Protein AF-A0A670ZML1-F1 (afdb_monomer_lite)

Sequence (255 aa):
MSPALFSGREREKEERLLTSCKENSGWVGFLSCLPLASTGAISSLQRELSFEESQLRKAEVEKEALQKELGERGKQLEAMSNKFSNLREERKNEEMMGTIERENCKLRQEVTKLEVQLADRDQAMHTLQTNVQQLQSELLVNKHHTGQQLTSQDELQKQLDILQRAEQQTRVTLESVSARFERFRSKIIQAAYSTPGTKSPQAEITDEEVLEALQKIITDRLDFHQMLKQKGVKVPSLSSEPAPPPTHKKKGGGK

Structure (mmCIF, N/CA/C/O backbone):
data_AF-A0A670ZML1-F1
#
_entry.id   AF-A0A670ZML1-F1
#
loop_
_atom_site.group_PDB
_atom_site.id
_atom_site.type_symbol
_atom_site.label_atom_id
_atom_site.label_alt_id
_atom_site.label_comp_id
_atom_site.label_asym_id
_atom_site.label_entity_id
_atom_site.label_seq_id
_atom_site.pdbx_PDB_ins_code
_atom_site.Cartn_x
_atom_site.Cartn_y
_atom_site.Cartn_z
_atom_site.occupancy
_atom_site.B_iso_or_equiv
_atom_site.auth_seq_id
_atom_site.auth_comp_id
_atom_site.auth_asym_id
_atom_site.auth_atom_id
_atom_site.pdbx_PDB_model_num
ATOM 1 N N . MET A 1 1 ? 100.811 -17.653 -164.934 1.00 34.66 1 MET A N 1
ATOM 2 C CA . MET A 1 1 ? 101.110 -16.231 -165.204 1.00 34.66 1 MET A CA 1
ATOM 3 C C . MET A 1 1 ? 100.274 -15.393 -164.241 1.00 34.66 1 MET A C 1
ATOM 5 O O . MET A 1 1 ? 99.058 -15.454 -164.326 1.00 34.66 1 MET A O 1
ATOM 9 N N . SER A 1 2 ? 100.903 -14.703 -163.285 1.00 37.97 2 SER A N 1
ATOM 10 C CA . SER A 1 2 ? 100.347 -13.491 -162.638 1.00 37.97 2 SER A CA 1
ATOM 11 C C . SER A 1 2 ? 100.407 -12.310 -163.644 1.00 37.97 2 SER A C 1
ATOM 13 O O . SER A 1 2 ? 101.014 -12.530 -164.698 1.00 37.97 2 SER A O 1
ATOM 15 N N . PRO A 1 3 ? 99.938 -11.062 -163.366 1.00 53.59 3 PRO A N 1
ATOM 16 C CA . PRO A 1 3 ? 99.374 -10.518 -162.112 1.00 53.59 3 PRO A CA 1
ATOM 17 C C . PRO A 1 3 ? 98.198 -9.483 -162.209 1.00 53.59 3 PRO A C 1
ATOM 19 O O . PRO A 1 3 ? 97.971 -8.856 -163.234 1.00 53.59 3 PRO A O 1
ATOM 22 N N . ALA A 1 4 ? 97.568 -9.275 -161.034 1.00 44.03 4 ALA A N 1
ATOM 23 C CA . ALA A 1 4 ? 97.203 -8.021 -160.316 1.00 44.03 4 ALA A CA 1
ATOM 24 C C . ALA A 1 4 ? 96.032 -7.072 -160.701 1.00 44.03 4 ALA A C 1
ATOM 26 O O . ALA A 1 4 ? 96.022 -6.473 -161.770 1.00 44.03 4 ALA A O 1
ATOM 27 N N . LEU A 1 5 ? 95.153 -6.832 -159.694 1.00 40.66 5 LEU A N 1
ATOM 28 C CA . LEU A 1 5 ? 94.774 -5.558 -158.994 1.00 40.66 5 LEU A CA 1
ATOM 29 C C . LEU A 1 5 ? 93.297 -5.648 -158.511 1.00 40.66 5 LEU A C 1
ATOM 31 O O . LEU A 1 5 ? 92.394 -5.636 -159.334 1.00 40.66 5 LEU A O 1
ATOM 35 N N . PHE A 1 6 ? 92.940 -6.017 -157.269 1.00 40.53 6 PHE A N 1
ATOM 36 C CA . PHE A 1 6 ? 93.030 -5.416 -155.913 1.00 40.53 6 PHE A CA 1
ATOM 37 C C . PHE A 1 6 ? 92.006 -4.303 -155.551 1.00 40.53 6 PHE A C 1
ATOM 39 O O . PHE A 1 6 ? 92.053 -3.199 -156.074 1.00 40.53 6 PHE A O 1
ATOM 46 N N . SER A 1 7 ? 91.196 -4.621 -154.522 1.00 50.12 7 SER A N 1
ATOM 47 C CA . SER A 1 7 ? 90.652 -3.774 -153.435 1.00 50.12 7 SER A CA 1
ATOM 48 C C . SER A 1 7 ? 89.533 -2.753 -153.683 1.00 50.12 7 SER A C 1
ATOM 50 O O . SER A 1 7 ? 89.724 -1.717 -154.308 1.00 50.12 7 SER A O 1
ATOM 52 N N . GLY A 1 8 ? 88.409 -2.958 -152.976 1.00 44.56 8 GLY A N 1
ATOM 53 C CA . GLY A 1 8 ? 87.462 -1.876 -152.670 1.00 44.56 8 GLY A CA 1
ATOM 54 C C . GLY A 1 8 ? 86.152 -2.257 -151.967 1.00 44.56 8 GLY A C 1
ATOM 55 O O . GLY A 1 8 ? 85.485 -1.364 -151.462 1.00 44.56 8 GLY A O 1
ATOM 56 N N . ARG A 1 9 ? 85.752 -3.539 -151.902 1.00 50.22 9 ARG A N 1
ATOM 57 C CA . ARG A 1 9 ? 84.360 -3.911 -151.547 1.00 50.22 9 ARG A CA 1
ATOM 58 C C . ARG A 1 9 ? 84.171 -4.805 -150.307 1.00 50.22 9 ARG A C 1
ATOM 60 O O . ARG A 1 9 ? 83.083 -5.334 -150.111 1.00 50.22 9 ARG A O 1
ATOM 67 N N . GLU A 1 10 ? 85.191 -4.947 -149.459 1.00 50.12 10 GLU A N 1
ATOM 68 C CA . GLU A 1 10 ? 85.110 -5.734 -148.207 1.00 50.12 10 GLU A CA 1
ATOM 69 C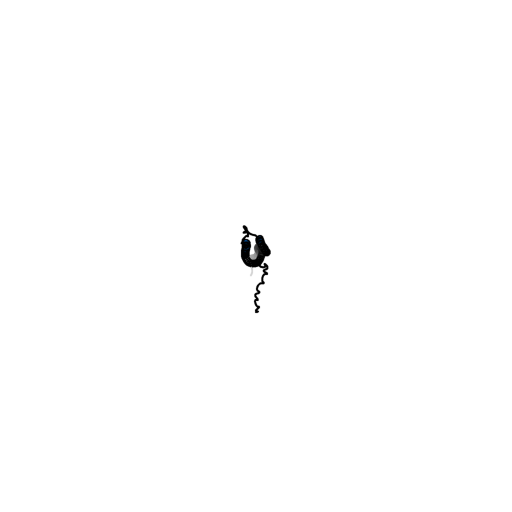 C . GLU A 1 10 ? 85.161 -4.907 -146.912 1.00 50.12 10 GLU A C 1
ATOM 71 O O . GLU A 1 10 ? 84.847 -5.428 -145.850 1.00 50.12 10 GLU A O 1
ATOM 76 N N . ARG A 1 11 ? 85.441 -3.598 -146.975 1.00 50.28 11 ARG A N 1
ATOM 77 C CA . ARG A 1 11 ? 85.582 -2.751 -145.773 1.00 50.28 11 ARG A CA 1
ATOM 78 C C . ARG A 1 11 ? 84.262 -2.200 -145.203 1.00 50.28 11 ARG A C 1
ATOM 80 O O . ARG A 1 11 ? 84.236 -1.721 -144.081 1.00 50.28 11 ARG A O 1
ATOM 87 N N . GLU A 1 12 ? 83.154 -2.308 -145.939 1.00 53.84 12 GLU A N 1
ATOM 88 C CA . GLU A 1 12 ? 81.854 -1.719 -145.553 1.00 53.84 12 GLU A CA 1
ATOM 89 C C . GLU A 1 12 ? 80.943 -2.681 -144.755 1.00 53.84 12 GLU A C 1
ATOM 91 O O . GLU A 1 12 ? 79.914 -2.280 -144.206 1.00 53.84 12 GLU A O 1
ATOM 96 N N . LYS A 1 13 ? 81.306 -3.971 -144.683 1.00 53.50 13 LYS A N 1
ATOM 97 C CA . LYS A 1 13 ? 80.581 -4.982 -143.889 1.00 53.50 13 LYS A CA 1
ATOM 98 C C . LYS A 1 13 ? 81.148 -5.148 -142.473 1.00 53.50 13 LYS A C 1
ATOM 100 O O . LYS A 1 13 ? 80.382 -5.462 -141.567 1.00 53.50 13 LYS A O 1
ATOM 105 N N . GLU A 1 14 ? 82.432 -4.860 -142.256 1.00 51.25 14 GLU A N 1
ATOM 106 C CA . GLU A 1 14 ? 83.047 -4.866 -140.917 1.00 51.25 14 GLU A CA 1
ATOM 107 C C . GLU A 1 14 ? 82.650 -3.645 -140.067 1.00 51.25 14 GLU A C 1
ATOM 109 O O . GLU A 1 14 ? 82.394 -3.796 -138.873 1.00 51.25 14 GLU A O 1
ATOM 114 N N . GLU A 1 15 ? 82.478 -2.455 -140.660 1.00 53.06 15 GLU A N 1
ATOM 115 C CA . GLU A 1 15 ? 82.032 -1.261 -139.913 1.00 53.06 15 GLU A CA 1
ATOM 116 C C . GLU A 1 15 ? 80.587 -1.363 -139.399 1.00 53.06 15 GLU A C 1
ATOM 118 O O . GLU A 1 15 ? 80.271 -0.818 -138.338 1.00 53.06 15 GLU A O 1
ATOM 123 N N . ARG A 1 16 ? 79.714 -2.113 -140.089 1.00 53.94 16 ARG A N 1
ATOM 124 C CA . ARG A 1 16 ? 78.324 -2.347 -139.653 1.00 53.94 16 ARG A CA 1
ATOM 125 C C . ARG A 1 16 ? 78.206 -3.341 -138.490 1.00 53.94 16 ARG A C 1
ATOM 127 O O . ARG A 1 16 ? 77.286 -3.229 -137.685 1.00 53.94 16 ARG A O 1
ATOM 134 N N . LEU A 1 17 ? 79.146 -4.278 -138.355 1.00 53.09 17 LEU A N 1
ATOM 135 C CA . LEU A 1 17 ? 79.185 -5.204 -137.215 1.00 53.09 17 LEU A CA 1
ATOM 136 C C . LEU A 1 17 ? 79.851 -4.568 -135.982 1.00 53.09 17 LEU A C 1
ATOM 138 O O . LEU A 1 17 ? 79.396 -4.781 -134.859 1.00 53.09 17 LEU A O 1
ATOM 142 N N . LEU A 1 18 ? 80.850 -3.701 -136.175 1.00 50.78 18 LEU A N 1
ATOM 143 C CA . LEU A 1 18 ? 81.482 -2.944 -135.086 1.00 50.78 18 LEU A CA 1
ATOM 144 C C . LEU A 1 18 ? 80.584 -1.843 -134.496 1.00 50.78 18 LEU A C 1
ATOM 146 O O . LEU A 1 18 ? 80.693 -1.550 -133.305 1.00 50.78 18 LEU A O 1
ATOM 150 N N . THR A 1 19 ? 79.664 -1.271 -135.278 1.00 54.47 19 THR A N 1
ATOM 151 C CA . THR A 1 19 ? 78.644 -0.336 -134.761 1.00 54.47 19 THR A CA 1
ATOM 152 C C . THR A 1 19 ? 77.552 -1.054 -133.964 1.00 54.47 19 THR A C 1
ATOM 154 O O . THR A 1 19 ? 77.214 -0.597 -132.874 1.00 54.47 19 THR A O 1
ATOM 157 N N . SER A 1 20 ? 77.113 -2.243 -134.394 1.00 48.62 20 SER A N 1
ATOM 158 C CA . SER A 1 20 ? 76.151 -3.060 -133.633 1.00 48.62 20 SER A CA 1
ATOM 159 C C . SER A 1 20 ? 76.724 -3.588 -132.302 1.00 48.62 20 SER A C 1
ATOM 161 O O . SER A 1 20 ? 76.034 -3.585 -131.281 1.00 48.62 20 SER A O 1
ATOM 163 N N . CYS A 1 21 ? 78.014 -3.948 -132.251 1.00 47.03 21 CYS A N 1
ATOM 164 C CA . CYS A 1 21 ? 78.676 -4.320 -130.991 1.00 47.03 21 CYS A CA 1
ATOM 165 C C . CYS A 1 21 ? 78.961 -3.123 -130.058 1.00 47.03 21 CYS A C 1
ATOM 167 O O . CYS A 1 21 ? 79.009 -3.306 -128.837 1.00 47.03 21 CYS A O 1
ATOM 169 N N . LYS A 1 22 ? 79.107 -1.894 -130.583 1.00 46.81 22 LYS A N 1
ATOM 170 C CA . LYS A 1 22 ? 79.250 -0.677 -129.758 1.00 46.81 22 LYS A CA 1
ATOM 171 C C . LYS A 1 22 ? 77.927 -0.208 -129.153 1.00 46.81 22 LYS A C 1
ATOM 173 O O . LYS A 1 22 ? 77.933 0.207 -127.997 1.00 46.81 22 LYS A O 1
ATOM 178 N N . GLU A 1 23 ? 76.805 -0.344 -129.859 1.00 50.28 23 GLU A N 1
ATOM 179 C CA . GLU A 1 23 ? 75.485 -0.066 -129.278 1.00 50.28 23 GLU A CA 1
ATOM 180 C C . GLU A 1 23 ? 75.142 -1.069 -128.171 1.00 50.28 23 GLU A C 1
ATOM 182 O O . GLU A 1 23 ? 74.824 -0.650 -127.060 1.00 50.28 23 GLU A O 1
ATOM 187 N N . ASN A 1 24 ? 75.347 -2.375 -128.377 1.00 47.09 24 ASN A N 1
ATOM 188 C CA . ASN A 1 24 ? 75.062 -3.372 -127.334 1.00 47.09 24 ASN A CA 1
ATOM 189 C C . ASN A 1 24 ? 75.943 -3.250 -126.076 1.00 47.09 24 ASN A C 1
ATOM 191 O O . ASN A 1 24 ? 75.513 -3.653 -125.001 1.00 47.09 24 ASN A O 1
ATOM 195 N N . SER A 1 25 ? 77.135 -2.652 -126.161 1.00 44.62 25 SER A N 1
ATOM 196 C CA . SER A 1 25 ? 77.999 -2.419 -124.988 1.00 44.62 25 SER A CA 1
ATOM 197 C C . SER A 1 25 ? 77.600 -1.165 -124.191 1.00 44.62 25 SER A C 1
ATOM 199 O O . SER A 1 25 ? 77.788 -1.122 -122.975 1.00 44.62 25 SER A O 1
ATOM 201 N N . GLY A 1 26 ? 77.002 -0.162 -124.848 1.00 47.09 26 GLY A N 1
ATOM 202 C CA . GLY A 1 26 ? 76.425 1.017 -124.188 1.00 47.09 26 GLY A CA 1
ATOM 203 C C . GLY A 1 26 ? 75.148 0.689 -123.407 1.00 47.09 26 GLY A C 1
ATOM 204 O O . GLY A 1 26 ? 74.946 1.195 -122.303 1.00 47.09 26 GLY A O 1
ATOM 205 N N . TRP A 1 27 ? 74.337 -0.241 -123.922 1.00 45.53 27 TRP A N 1
ATOM 206 C CA . TRP A 1 27 ? 73.156 -0.742 -123.216 1.00 45.53 27 TRP A CA 1
ATOM 207 C C . TRP A 1 27 ? 73.512 -1.624 -122.013 1.00 45.53 27 TRP A C 1
ATOM 209 O O . TRP A 1 27 ? 72.818 -1.553 -121.006 1.00 45.53 27 TRP A O 1
ATOM 219 N N . VAL A 1 28 ? 74.624 -2.371 -122.036 1.00 46.84 28 VAL A N 1
ATOM 220 C CA . VAL A 1 28 ? 75.087 -3.162 -120.874 1.00 46.84 28 VAL A CA 1
ATOM 221 C C . VAL A 1 28 ? 75.565 -2.267 -119.718 1.00 46.84 28 VAL A C 1
ATOM 223 O O . VAL A 1 28 ? 75.298 -2.590 -118.564 1.00 46.84 28 VAL A O 1
ATOM 226 N N . GLY A 1 29 ? 76.171 -1.105 -119.998 1.00 47.81 29 GLY A N 1
ATOM 227 C CA . GLY A 1 29 ? 76.514 -0.102 -118.973 1.00 47.81 29 GLY A CA 1
ATOM 228 C C . GLY A 1 29 ? 75.299 0.641 -118.393 1.00 47.81 29 GLY A C 1
ATOM 229 O O . GLY A 1 29 ? 75.277 0.992 -117.213 1.00 47.81 29 GLY A O 1
ATOM 230 N N . PHE A 1 30 ? 74.246 0.833 -119.193 1.00 46.72 30 PHE A N 1
ATOM 231 C CA . PHE A 1 30 ? 72.974 1.397 -118.724 1.00 46.72 30 PHE A CA 1
ATOM 232 C C . PHE A 1 30 ? 72.144 0.361 -117.938 1.00 46.72 30 PHE A C 1
ATOM 234 O O . PHE A 1 30 ? 71.546 0.691 -116.912 1.00 46.72 30 PHE A O 1
ATOM 241 N N . LEU A 1 31 ? 72.187 -0.916 -118.342 1.00 46.31 31 LEU A N 1
ATOM 242 C CA . LEU A 1 31 ? 71.597 -2.038 -117.606 1.00 46.31 31 LEU A CA 1
ATOM 243 C C . LEU A 1 31 ? 72.393 -2.441 -116.351 1.00 46.31 31 LEU A C 1
ATOM 245 O O . LEU A 1 31 ? 71.801 -3.051 -115.469 1.00 46.31 31 LEU A O 1
ATOM 249 N N . SER A 1 32 ? 73.679 -2.089 -116.205 1.00 47.16 32 SER A N 1
ATOM 250 C CA . SER A 1 32 ? 74.432 -2.321 -114.956 1.00 47.16 32 SER A CA 1
ATOM 251 C C . SER A 1 32 ? 74.187 -1.247 -113.888 1.00 47.16 32 SER A C 1
ATOM 253 O O . SER A 1 32 ? 74.351 -1.519 -112.700 1.00 47.16 32 SER A O 1
ATOM 255 N N . CYS A 1 33 ? 73.758 -0.041 -114.282 1.00 47.94 33 CYS A N 1
ATOM 256 C CA . CYS A 1 33 ? 73.405 1.053 -113.362 1.00 47.94 33 CYS A CA 1
ATOM 257 C C . CYS A 1 33 ? 71.913 1.089 -112.972 1.00 47.94 33 CYS A C 1
ATOM 259 O O . CYS A 1 33 ? 71.580 1.616 -111.909 1.00 47.94 33 CYS A O 1
ATOM 261 N N . LEU A 1 34 ? 71.013 0.498 -113.769 1.00 46.06 34 LEU A N 1
ATOM 262 C CA . LEU A 1 34 ? 69.587 0.341 -113.429 1.00 46.06 34 LEU A CA 1
ATOM 263 C C . LEU A 1 34 ? 69.340 -0.432 -112.105 1.00 46.06 34 LEU A C 1
ATOM 265 O O . LEU A 1 34 ? 68.505 -0.002 -111.301 1.00 46.06 34 LEU A O 1
ATOM 269 N N . PRO A 1 35 ? 70.077 -1.525 -111.807 1.00 52.62 35 PRO A N 1
ATOM 270 C CA . PRO A 1 35 ? 70.031 -2.189 -110.509 1.00 52.62 35 PRO A CA 1
ATO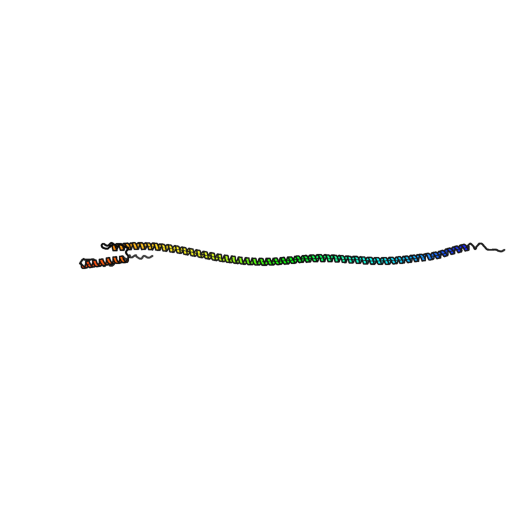M 271 C C . PRO A 1 35 ? 70.502 -1.275 -109.374 1.00 52.62 35 PRO A C 1
ATOM 273 O O . PRO A 1 35 ? 69.941 -1.326 -108.289 1.00 52.62 35 PRO A O 1
ATOM 276 N N . LEU A 1 36 ? 71.479 -0.392 -109.604 1.00 54.03 36 LEU A N 1
ATOM 277 C CA . LEU A 1 36 ? 72.039 0.475 -108.559 1.00 54.03 36 LEU A CA 1
ATOM 278 C C . LEU A 1 36 ? 71.079 1.612 -108.157 1.00 54.03 36 LEU A C 1
ATOM 280 O O . LEU A 1 36 ? 70.903 1.878 -106.968 1.00 54.03 36 LEU A O 1
ATOM 284 N N . ALA A 1 37 ? 70.407 2.241 -109.130 1.00 59.91 37 ALA A N 1
ATOM 285 C CA . ALA A 1 37 ? 69.410 3.288 -108.878 1.00 59.91 37 ALA A CA 1
ATOM 286 C C . ALA A 1 37 ? 68.131 2.739 -108.214 1.00 59.91 37 ALA A C 1
ATOM 288 O O . ALA A 1 37 ? 67.606 3.348 -107.279 1.00 59.91 37 ALA A O 1
ATOM 289 N N . SER A 1 38 ? 67.663 1.559 -108.641 1.00 65.56 38 SER A N 1
ATOM 290 C CA . SER A 1 38 ? 66.536 0.869 -107.994 1.00 65.56 38 SER A CA 1
ATOM 291 C C . SER A 1 38 ? 66.893 0.379 -106.586 1.00 65.56 38 SER A C 1
ATOM 293 O O . SER A 1 38 ? 66.097 0.552 -105.666 1.00 65.56 38 SER A O 1
ATOM 295 N N . THR A 1 39 ? 68.118 -0.111 -106.366 1.00 75.88 39 THR A N 1
ATOM 296 C CA . THR A 1 39 ? 68.610 -0.503 -105.030 1.00 75.88 39 THR A CA 1
ATOM 297 C C . THR A 1 39 ? 68.675 0.685 -104.063 1.00 75.88 39 THR A C 1
ATOM 299 O O . THR A 1 39 ? 68.336 0.533 -102.889 1.00 75.88 39 THR A O 1
ATOM 302 N N . GLY A 1 40 ? 69.048 1.884 -104.530 1.00 78.50 40 GLY A N 1
ATOM 303 C CA . GLY A 1 40 ? 69.060 3.102 -103.708 1.00 78.50 40 GLY A CA 1
ATOM 304 C C . GLY A 1 40 ? 67.666 3.537 -103.233 1.00 78.50 40 GLY A C 1
ATOM 305 O O . GLY A 1 40 ? 67.489 3.842 -102.051 1.00 78.50 40 GLY A O 1
ATOM 306 N N . ALA A 1 41 ? 66.667 3.499 -104.122 1.00 81.94 41 ALA A N 1
ATOM 307 C CA . ALA A 1 41 ? 65.268 3.784 -103.785 1.00 81.94 41 ALA A CA 1
ATOM 308 C C . ALA A 1 41 ? 64.686 2.733 -102.821 1.00 81.94 41 ALA A C 1
ATOM 310 O O . ALA A 1 41 ? 64.074 3.092 -101.814 1.00 81.94 41 ALA A O 1
ATOM 311 N N . ILE A 1 42 ? 64.963 1.447 -103.067 1.00 85.44 42 ILE A N 1
ATOM 312 C CA . ILE A 1 42 ? 64.587 0.338 -102.174 1.00 85.44 42 ILE A CA 1
ATOM 313 C C . ILE A 1 42 ? 65.210 0.525 -100.780 1.00 85.44 42 ILE A C 1
ATOM 315 O O . ILE A 1 42 ? 64.511 0.430 -99.776 1.00 85.44 42 ILE A O 1
ATOM 319 N N . SER A 1 43 ? 66.494 0.885 -100.700 1.00 84.50 43 SER A N 1
ATOM 320 C CA . SER A 1 43 ? 67.194 1.117 -99.424 1.00 84.50 43 SER A CA 1
ATOM 321 C C . SER A 1 43 ? 66.674 2.342 -98.656 1.00 84.50 43 SER A C 1
ATOM 323 O O . SER A 1 43 ? 66.832 2.421 -97.437 1.00 84.50 43 SER A O 1
ATOM 325 N N . SER A 1 44 ? 66.108 3.340 -99.344 1.00 88.44 44 SER A N 1
ATOM 326 C CA . SER A 1 44 ? 65.470 4.503 -98.708 1.00 88.44 44 SER A CA 1
ATOM 327 C C . SER A 1 44 ? 64.105 4.135 -98.132 1.00 88.44 44 SER A C 1
ATOM 329 O O . SER A 1 44 ? 63.860 4.390 -96.957 1.00 88.44 44 SER A O 1
ATOM 331 N N . LEU A 1 45 ? 63.268 3.458 -98.925 1.00 88.06 45 LEU A N 1
ATOM 332 C CA . LEU A 1 45 ? 61.957 2.971 -98.488 1.00 88.06 45 LEU A CA 1
ATOM 333 C C . LEU A 1 45 ? 62.075 1.968 -97.337 1.00 88.06 45 LEU A C 1
ATOM 335 O O . LEU A 1 45 ? 61.282 2.004 -96.407 1.00 88.06 45 LEU A O 1
ATOM 339 N N . GLN A 1 46 ? 63.094 1.108 -97.348 1.00 90.06 46 GLN A N 1
ATOM 340 C CA . GLN A 1 46 ? 63.343 0.167 -96.257 1.00 90.06 46 GLN A CA 1
ATOM 341 C C . GLN A 1 46 ? 63.733 0.878 -94.951 1.00 90.06 46 GLN A C 1
ATOM 343 O O . GLN A 1 46 ? 63.315 0.454 -93.875 1.00 90.06 46 GLN A O 1
ATOM 348 N N . ARG A 1 47 ? 64.499 1.978 -95.026 1.00 91.56 47 ARG A N 1
ATOM 349 C CA . ARG A 1 47 ? 64.815 2.812 -93.854 1.00 91.56 47 ARG A CA 1
ATOM 350 C C . ARG A 1 47 ? 63.577 3.519 -93.319 1.00 91.56 47 ARG A C 1
ATOM 352 O O . ARG A 1 47 ? 63.365 3.506 -92.111 1.00 91.56 47 ARG A O 1
ATOM 359 N N . GLU A 1 48 ? 62.766 4.091 -94.201 1.00 93.00 48 GLU A N 1
ATOM 360 C CA . GLU A 1 48 ? 61.511 4.755 -93.841 1.00 93.00 48 GLU A CA 1
ATOM 361 C C . GLU A 1 48 ? 60.521 3.770 -93.205 1.00 93.00 48 GLU A C 1
ATOM 363 O O . GLU A 1 48 ? 60.017 4.025 -92.118 1.00 93.00 48 GLU A O 1
ATOM 368 N N . LEU A 1 49 ? 60.370 2.575 -93.781 1.00 93.25 49 LEU A N 1
ATOM 369 C CA . LEU A 1 49 ? 59.570 1.492 -93.210 1.00 93.25 49 LEU A CA 1
ATOM 370 C C . LEU A 1 49 ? 60.101 1.049 -91.839 1.00 93.25 49 LEU A C 1
ATOM 372 O O . LEU A 1 49 ? 59.322 0.914 -90.905 1.00 93.25 49 LEU A O 1
ATOM 376 N N . SER A 1 50 ? 61.420 0.901 -91.670 1.00 93.19 50 SER A N 1
ATOM 377 C CA . SER A 1 50 ? 62.009 0.557 -90.365 1.00 93.19 50 SER A CA 1
ATOM 378 C C . SER A 1 50 ? 61.827 1.653 -89.305 1.00 93.19 50 SER A C 1
ATOM 380 O O . SER A 1 50 ? 61.711 1.362 -88.112 1.00 93.19 50 SER A O 1
ATOM 382 N N . PHE A 1 51 ? 61.799 2.920 -89.731 1.00 94.75 51 PHE A N 1
ATOM 383 C CA . PHE A 1 51 ? 61.530 4.054 -88.857 1.00 94.75 51 PHE A CA 1
ATOM 384 C C . PHE A 1 51 ? 60.065 4.046 -88.419 1.00 94.75 51 PHE A C 1
ATOM 386 O O . PHE A 1 51 ? 59.803 4.076 -87.218 1.00 94.75 51 PHE A O 1
ATOM 393 N N . GLU A 1 52 ? 59.133 3.906 -89.360 1.00 94.88 52 GLU A N 1
ATOM 394 C CA . GLU A 1 52 ? 57.701 3.802 -89.071 1.00 94.88 52 GLU A CA 1
ATOM 395 C C . GLU A 1 52 ? 57.371 2.574 -88.208 1.00 94.88 52 GLU A C 1
ATOM 397 O O . GLU A 1 52 ? 56.622 2.687 -87.243 1.00 94.88 52 GLU A O 1
ATOM 402 N N . GLU A 1 53 ? 58.000 1.419 -88.447 1.00 95.12 53 GLU A N 1
ATOM 403 C CA . GLU A 1 53 ? 57.871 0.237 -87.581 1.00 95.12 53 GLU A CA 1
ATOM 404 C C . GLU A 1 53 ? 58.349 0.509 -86.147 1.00 95.12 53 GLU A C 1
ATOM 406 O O . GLU A 1 53 ? 57.728 0.069 -85.178 1.00 95.12 53 GLU A O 1
ATOM 411 N N . SER A 1 54 ? 59.455 1.239 -85.985 1.00 95.62 54 SER A N 1
ATOM 412 C CA . SER A 1 54 ? 59.964 1.638 -84.668 1.00 95.62 54 SER A CA 1
ATOM 413 C C . SER A 1 54 ? 59.011 2.606 -83.966 1.00 95.62 54 SER A C 1
ATOM 415 O O . SER A 1 54 ? 58.761 2.473 -82.767 1.00 95.62 54 SER A O 1
ATOM 417 N N . GLN A 1 55 ? 58.439 3.555 -84.707 1.00 96.62 55 GLN A N 1
ATOM 418 C CA . GLN A 1 55 ? 57.461 4.505 -84.184 1.00 96.62 55 GLN A CA 1
ATOM 419 C C . GLN A 1 55 ? 56.148 3.814 -83.793 1.00 96.62 55 GLN A C 1
ATOM 421 O O . GLN A 1 55 ? 55.623 4.091 -82.715 1.00 96.62 55 GLN A O 1
ATOM 426 N N . LEU A 1 56 ? 55.670 2.857 -84.595 1.00 96.62 56 LEU A N 1
ATOM 427 C CA . LEU A 1 56 ? 54.501 2.040 -84.274 1.00 96.62 56 LEU A CA 1
ATOM 428 C C . LEU A 1 56 ? 54.729 1.223 -82.998 1.00 96.62 56 LEU A C 1
ATOM 430 O O . LEU A 1 56 ? 53.903 1.279 -82.090 1.00 96.62 56 LEU A O 1
ATOM 434 N N . ARG A 1 57 ? 55.883 0.550 -82.872 1.00 96.75 57 ARG A N 1
ATOM 435 C CA . ARG A 1 57 ? 56.237 -0.196 -81.651 1.00 96.75 57 ARG A CA 1
ATOM 436 C C . ARG A 1 57 ? 56.267 0.695 -80.409 1.00 96.75 57 ARG A C 1
ATOM 438 O O . ARG A 1 57 ? 55.815 0.274 -79.349 1.00 96.75 57 ARG A O 1
ATOM 445 N N . LYS A 1 58 ? 56.786 1.925 -80.511 1.00 97.00 58 LYS A N 1
ATOM 446 C CA . LYS A 1 58 ? 56.761 2.886 -79.390 1.00 97.00 58 LYS A CA 1
ATOM 447 C C . LYS A 1 58 ? 55.330 3.262 -79.007 1.00 97.00 58 LYS A C 1
ATOM 449 O O . LYS A 1 58 ? 54.994 3.209 -77.829 1.00 97.00 58 LYS A O 1
ATOM 454 N N . ALA A 1 59 ? 54.489 3.582 -79.991 1.00 96.44 59 ALA A N 1
ATOM 455 C CA . ALA A 1 59 ? 53.088 3.921 -79.758 1.00 96.44 59 ALA A CA 1
ATOM 456 C C . ALA A 1 59 ? 52.295 2.750 -79.145 1.00 96.44 59 ALA A C 1
ATOM 458 O O . ALA A 1 59 ? 51.429 2.967 -78.298 1.00 96.44 59 ALA A O 1
ATOM 459 N N . GLU A 1 60 ? 52.600 1.507 -79.528 1.00 97.19 60 GLU A N 1
ATOM 460 C CA . GLU A 1 60 ? 52.013 0.303 -78.926 1.00 97.19 60 GLU A CA 1
ATOM 461 C C . GLU A 1 60 ? 52.385 0.167 -77.444 1.00 97.19 60 GLU A C 1
ATOM 463 O O . GLU A 1 60 ? 51.495 -0.007 -76.611 1.00 97.19 60 GLU A O 1
ATOM 468 N N . VAL A 1 61 ? 53.664 0.340 -77.094 1.00 97.69 61 VAL A N 1
ATOM 469 C CA . VAL A 1 61 ? 54.122 0.309 -75.693 1.00 97.69 61 VAL A CA 1
ATOM 470 C C . VAL A 1 61 ? 53.481 1.432 -74.869 1.00 97.69 61 VAL A C 1
ATOM 472 O O . VAL A 1 61 ? 53.037 1.200 -73.744 1.00 97.69 61 VAL A O 1
ATOM 475 N N . GLU A 1 62 ? 53.387 2.645 -75.418 1.00 97.50 62 GLU A N 1
ATOM 476 C CA . GLU A 1 62 ? 52.716 3.772 -74.757 1.00 97.50 62 GLU A CA 1
ATOM 477 C C . GLU A 1 62 ? 51.222 3.500 -74.543 1.00 97.50 62 GLU A C 1
ATOM 479 O O . GLU A 1 62 ? 50.691 3.754 -73.460 1.00 97.50 62 GLU A O 1
ATOM 484 N N . LYS A 1 63 ? 50.538 2.924 -75.537 1.00 97.25 63 LYS A N 1
ATOM 485 C CA . LYS A 1 63 ? 49.133 2.520 -75.418 1.00 97.25 63 LYS A CA 1
ATOM 486 C C . LYS A 1 63 ? 48.942 1.478 -74.317 1.00 97.25 63 LYS A C 1
ATOM 488 O O . LYS A 1 63 ? 48.010 1.617 -73.526 1.00 97.25 63 LYS A O 1
ATOM 493 N N . GLU A 1 64 ? 49.787 0.452 -74.253 1.00 97.69 64 GLU A N 1
ATOM 494 C CA . GLU A 1 64 ? 49.725 -0.569 -73.199 1.00 97.69 64 GLU A CA 1
ATOM 495 C C . GLU A 1 64 ? 49.954 0.040 -71.808 1.00 97.69 64 GLU A C 1
ATOM 497 O O . GLU A 1 64 ? 49.215 -0.262 -70.866 1.00 97.69 64 GLU A O 1
ATOM 502 N N . ALA A 1 65 ? 50.921 0.954 -71.681 1.00 97.56 65 ALA A N 1
ATOM 503 C CA . ALA A 1 65 ? 51.183 1.673 -70.438 1.00 97.56 65 ALA A CA 1
ATOM 504 C C . ALA A 1 65 ? 49.978 2.526 -70.002 1.00 97.56 65 ALA A C 1
ATOM 506 O O . ALA A 1 65 ? 49.553 2.445 -68.847 1.00 97.56 65 ALA A O 1
ATOM 507 N N . LEU A 1 66 ? 49.373 3.278 -70.927 1.00 98.00 66 LEU A N 1
ATOM 508 C CA . LEU A 1 66 ? 48.178 4.084 -70.658 1.00 98.00 66 LEU A CA 1
ATOM 509 C C . LEU A 1 66 ? 46.954 3.222 -70.321 1.00 98.00 66 LEU A C 1
ATOM 511 O O . LEU A 1 66 ? 46.179 3.575 -69.435 1.00 98.00 66 LEU A O 1
ATOM 515 N N . GLN A 1 67 ? 46.775 2.075 -70.982 1.00 97.75 67 GLN A N 1
ATOM 516 C CA . GLN A 1 67 ? 45.708 1.126 -70.649 1.00 97.75 67 GLN A CA 1
ATOM 517 C C . GLN A 1 67 ? 45.873 0.565 -69.234 1.00 97.75 67 GLN A C 1
ATOM 519 O O . GLN A 1 67 ? 44.889 0.437 -68.500 1.00 97.75 67 GLN A O 1
ATOM 524 N N . LYS A 1 68 ? 47.112 0.266 -68.832 1.00 97.81 68 LYS A N 1
ATOM 525 C CA . LYS A 1 68 ? 47.417 -0.174 -67.471 1.00 97.81 68 LYS A CA 1
ATOM 526 C C . LYS A 1 68 ? 47.121 0.924 -66.450 1.00 97.81 68 LYS A C 1
ATOM 528 O O . LYS A 1 68 ? 46.436 0.644 -65.466 1.00 97.81 68 LYS A O 1
ATOM 533 N N . GLU A 1 69 ? 47.553 2.162 -66.702 1.00 97.94 69 GLU A N 1
ATOM 534 C CA . GLU A 1 69 ? 47.258 3.292 -65.813 1.00 97.94 69 GLU A CA 1
ATOM 535 C C . GLU A 1 69 ? 45.746 3.527 -65.697 1.00 97.94 69 GLU A C 1
ATOM 537 O O . GLU A 1 69 ? 45.232 3.669 -64.589 1.00 97.94 69 GLU A O 1
ATOM 542 N N . LEU A 1 70 ? 44.999 3.484 -66.804 1.00 98.06 70 LEU A N 1
ATOM 543 C CA . LEU A 1 70 ? 43.541 3.622 -66.781 1.00 98.06 70 LEU A CA 1
ATOM 544 C C . LEU A 1 70 ? 42.882 2.546 -65.901 1.00 98.06 70 LEU A C 1
ATOM 546 O O . LEU A 1 70 ? 41.983 2.854 -65.116 1.00 98.06 70 LEU A O 1
ATOM 550 N N . GLY A 1 71 ? 43.352 1.298 -65.986 1.00 98.19 71 GLY A N 1
ATOM 551 C CA . GLY A 1 71 ? 42.882 0.205 -65.135 1.00 98.19 71 GLY A CA 1
ATOM 552 C C . GLY A 1 71 ? 43.205 0.414 -63.651 1.00 98.19 71 GLY A C 1
ATOM 553 O O . GLY A 1 71 ? 42.358 0.170 -62.791 1.00 98.19 71 GLY A O 1
ATOM 554 N N . GLU A 1 72 ? 44.405 0.897 -63.331 1.00 98.12 72 GLU A N 1
ATOM 555 C CA . GLU A 1 72 ? 44.815 1.224 -61.958 1.00 98.12 72 GLU A CA 1
ATOM 556 C C . GLU A 1 72 ? 44.005 2.393 -61.381 1.00 98.12 72 GLU A C 1
ATOM 558 O O . GLU A 1 72 ? 43.516 2.309 -60.251 1.00 98.12 72 GLU A O 1
ATOM 563 N N . ARG A 1 73 ? 43.773 3.446 -62.173 1.00 98.06 73 ARG A N 1
ATOM 564 C CA . ARG A 1 73 ? 42.898 4.569 -61.804 1.00 98.06 73 ARG A CA 1
ATOM 565 C C . ARG A 1 73 ? 41.454 4.121 -61.605 1.00 98.06 73 ARG A C 1
ATOM 567 O O . ARG A 1 73 ? 40.818 4.568 -60.654 1.00 98.06 73 ARG A O 1
ATOM 574 N N . GLY A 1 74 ? 40.953 3.205 -62.435 1.00 98.25 74 GLY A N 1
ATOM 575 C CA . GLY A 1 74 ? 39.633 2.592 -62.263 1.00 98.25 74 GLY A CA 1
ATOM 576 C C . GLY A 1 74 ? 39.495 1.888 -60.911 1.00 98.25 74 GLY A C 1
ATOM 577 O O . GLY A 1 74 ? 38.576 2.189 -60.152 1.00 98.25 74 GLY A O 1
ATOM 578 N N . LYS A 1 75 ? 40.470 1.042 -60.553 1.00 98.31 75 LYS A N 1
ATOM 579 C CA . LYS A 1 75 ? 40.522 0.381 -59.235 1.00 98.31 75 LYS A CA 1
ATOM 580 C C . LYS A 1 75 ? 40.600 1.387 -58.086 1.00 98.31 75 LYS A C 1
ATOM 582 O O . LYS A 1 75 ? 39.968 1.194 -57.051 1.00 98.31 75 LYS A O 1
ATOM 587 N N . GLN A 1 76 ? 41.358 2.471 -58.256 1.00 98.25 76 GLN A N 1
ATOM 588 C CA . GLN A 1 76 ? 41.458 3.531 -57.252 1.00 98.25 76 GLN A CA 1
ATOM 589 C C . GLN A 1 76 ? 40.112 4.242 -57.040 1.00 98.25 76 GLN A C 1
ATOM 591 O O . GLN A 1 76 ? 39.719 4.478 -55.898 1.00 98.25 76 GLN A O 1
ATOM 596 N N . LEU A 1 77 ? 39.396 4.571 -58.120 1.00 98.12 77 LEU A N 1
ATOM 597 C CA . LEU A 1 77 ? 38.068 5.187 -58.055 1.00 98.12 77 LEU A CA 1
ATOM 598 C C . LEU A 1 77 ? 37.048 4.260 -57.390 1.00 98.12 77 LEU A C 1
ATOM 600 O O . LEU A 1 77 ? 36.292 4.710 -56.531 1.00 98.12 77 LEU A O 1
ATOM 604 N N . GLU A 1 78 ? 37.060 2.972 -57.732 1.00 98.25 78 GLU A N 1
ATOM 605 C CA . GLU A 1 78 ? 36.204 1.963 -57.102 1.00 98.25 78 GLU A CA 1
ATOM 606 C C . GLU A 1 78 ? 36.487 1.855 -55.596 1.00 98.25 78 GLU A C 1
ATOM 608 O O . GLU A 1 78 ? 35.569 1.944 -54.778 1.00 98.25 78 GLU A O 1
ATOM 613 N N . ALA A 1 79 ? 37.763 1.777 -55.207 1.00 98.44 79 ALA A N 1
ATOM 614 C CA . ALA A 1 79 ? 38.168 1.758 -53.804 1.00 98.44 79 ALA A CA 1
ATOM 615 C C . ALA A 1 79 ? 37.727 3.026 -53.050 1.00 98.44 79 ALA A C 1
ATOM 617 O O . ALA A 1 79 ? 37.249 2.938 -51.916 1.00 98.44 79 ALA A O 1
ATOM 618 N N . MET A 1 80 ? 37.844 4.205 -53.671 1.00 98.19 80 MET A N 1
ATOM 619 C CA . MET A 1 80 ? 37.352 5.454 -53.082 1.00 98.19 80 MET A CA 1
ATOM 620 C C . MET A 1 80 ? 35.828 5.453 -52.938 1.00 98.19 80 MET A C 1
ATOM 622 O O . MET A 1 80 ? 35.328 5.846 -51.886 1.00 98.19 80 MET A O 1
ATOM 626 N N . SER A 1 81 ? 35.089 4.973 -53.941 1.00 98.06 81 SER A N 1
ATOM 627 C CA . SER A 1 81 ? 33.623 4.882 -53.894 1.00 98.06 81 SER A CA 1
ATOM 628 C C . SER A 1 81 ? 33.144 3.969 -52.760 1.00 98.06 81 SER A C 1
ATOM 630 O O . SER A 1 81 ? 32.274 4.350 -51.970 1.00 98.06 81 SER A O 1
ATOM 632 N N . ASN A 1 82 ? 33.791 2.812 -52.592 1.00 98.44 82 ASN A N 1
ATOM 633 C CA . ASN A 1 82 ? 33.530 1.900 -51.477 1.00 98.44 82 ASN A CA 1
ATOM 634 C C . ASN A 1 82 ? 33.835 2.562 -50.127 1.00 98.44 82 ASN A C 1
ATOM 636 O O . ASN A 1 82 ? 33.027 2.485 -49.204 1.00 98.44 82 ASN A O 1
ATOM 640 N N . LYS A 1 83 ? 34.953 3.292 -50.017 1.00 98.38 83 LYS A N 1
ATOM 641 C CA . LYS A 1 83 ? 35.302 4.024 -48.791 1.00 98.38 83 LYS A CA 1
ATOM 642 C C . LYS A 1 83 ? 34.259 5.086 -48.432 1.00 98.38 83 LYS A C 1
ATOM 644 O O . LYS A 1 83 ? 33.870 5.175 -47.272 1.00 98.38 83 LYS A O 1
ATOM 649 N N . PHE A 1 84 ? 33.783 5.875 -49.396 1.00 98.06 84 PHE A N 1
ATOM 650 C CA . PHE A 1 84 ? 32.735 6.872 -49.143 1.00 98.06 84 PHE A CA 1
ATOM 651 C C . PHE A 1 84 ? 31.397 6.233 -48.764 1.00 98.06 84 PHE A C 1
ATOM 653 O O . PHE A 1 84 ? 30.687 6.773 -47.914 1.00 98.06 84 PHE A O 1
ATOM 660 N N . SER A 1 85 ? 31.069 5.088 -49.363 1.00 97.69 85 SER A N 1
ATOM 661 C CA . SER A 1 85 ? 29.865 4.325 -49.025 1.00 97.69 85 SER A CA 1
ATOM 662 C C . SER A 1 85 ? 29.928 3.805 -47.586 1.00 97.69 85 SER A C 1
ATOM 664 O O . SER A 1 85 ? 28.991 4.024 -46.821 1.00 97.69 85 SER A O 1
ATOM 666 N N . ASN A 1 86 ? 31.064 3.228 -47.185 1.00 98.12 86 ASN A N 1
ATOM 667 C CA . ASN A 1 86 ? 31.280 2.743 -45.821 1.00 98.12 86 ASN A CA 1
ATOM 668 C C . ASN A 1 86 ? 31.232 3.881 -44.795 1.00 98.12 86 ASN A C 1
ATOM 670 O O . ASN A 1 86 ? 30.486 3.781 -43.831 1.00 98.12 86 ASN A O 1
ATOM 674 N N . LEU A 1 87 ? 31.930 4.998 -45.040 1.00 98.00 87 LEU A N 1
ATOM 675 C CA . LEU A 1 87 ? 31.917 6.158 -44.135 1.00 98.00 87 LEU A CA 1
ATOM 676 C C . LEU A 1 87 ? 30.508 6.739 -43.937 1.00 98.00 87 LEU A C 1
ATOM 678 O O . LEU A 1 87 ? 30.177 7.241 -42.862 1.00 98.00 87 LEU A O 1
ATOM 682 N N . ARG A 1 88 ? 29.669 6.700 -44.979 1.00 97.62 88 ARG A N 1
ATOM 683 C CA . ARG A 1 88 ? 28.276 7.143 -44.881 1.00 97.62 88 ARG A CA 1
ATOM 684 C C . ARG A 1 88 ? 27.455 6.204 -43.996 1.00 97.62 88 ARG A C 1
ATOM 686 O O . ARG A 1 88 ? 26.690 6.696 -43.168 1.00 97.62 88 ARG A O 1
ATOM 693 N N . GLU A 1 89 ? 27.592 4.892 -44.176 1.00 97.81 89 GLU A N 1
ATOM 694 C CA . GLU A 1 89 ? 26.842 3.918 -43.376 1.00 97.81 89 GLU A CA 1
ATOM 695 C C . GLU A 1 89 ? 27.344 3.865 -41.925 1.00 97.81 89 GLU A C 1
ATOM 697 O O . GLU A 1 89 ? 26.532 3.800 -41.008 1.00 97.81 89 GLU A O 1
ATOM 702 N N . GLU A 1 90 ? 28.654 3.989 -41.696 1.00 98.06 90 GLU A N 1
ATOM 703 C CA . GLU A 1 90 ? 29.252 4.110 -40.359 1.00 98.06 90 GLU A CA 1
ATOM 704 C C . GLU A 1 90 ? 28.654 5.290 -39.590 1.00 98.06 90 GLU A C 1
ATOM 706 O O . GLU A 1 90 ? 28.136 5.091 -38.493 1.00 98.06 90 GLU A O 1
ATOM 711 N N . ARG A 1 91 ? 28.595 6.487 -40.195 1.00 98.00 91 ARG A N 1
ATOM 712 C CA . ARG A 1 91 ? 27.956 7.656 -39.566 1.00 98.00 91 ARG A CA 1
ATOM 713 C C . ARG A 1 91 ? 26.498 7.382 -39.188 1.00 98.00 91 ARG A C 1
ATOM 715 O O . ARG A 1 91 ? 26.059 7.729 -38.096 1.00 98.00 91 ARG A O 1
ATOM 722 N N . LYS A 1 92 ? 25.729 6.771 -40.090 1.00 98.25 92 LYS A N 1
ATOM 723 C CA . LYS A 1 92 ? 24.318 6.445 -39.842 1.00 98.25 92 LYS A CA 1
ATOM 724 C C . LYS A 1 92 ? 24.166 5.443 -38.690 1.00 98.25 92 LYS A C 1
ATOM 726 O O . LYS A 1 92 ? 23.262 5.586 -37.867 1.00 98.25 92 LYS A O 1
ATOM 731 N N . ASN A 1 93 ? 25.058 4.458 -38.608 1.00 98.25 93 ASN A N 1
ATOM 732 C CA . ASN A 1 93 ? 25.088 3.491 -37.514 1.00 98.25 93 ASN A CA 1
ATOM 733 C C . ASN A 1 93 ? 25.470 4.144 -36.180 1.00 98.25 93 ASN A C 1
ATOM 735 O O . ASN A 1 93 ? 24.861 3.819 -35.164 1.00 98.25 93 ASN A O 1
ATOM 739 N N . GLU A 1 94 ? 26.418 5.082 -36.173 1.00 98.12 94 GLU A N 1
ATOM 740 C CA . GLU A 1 94 ? 26.785 5.866 -34.985 1.00 98.12 94 GLU A CA 1
ATOM 741 C C . GLU A 1 94 ? 25.612 6.714 -34.478 1.00 98.12 94 GLU A C 1
ATOM 743 O O . GLU A 1 94 ? 25.303 6.699 -33.286 1.00 98.12 94 GLU A O 1
ATOM 748 N N . GLU A 1 95 ? 24.906 7.410 -35.374 1.00 97.94 95 GLU A N 1
ATOM 749 C CA . GLU A 1 95 ? 23.716 8.194 -35.022 1.00 97.94 95 GLU A CA 1
ATOM 750 C C . GLU A 1 95 ? 22.617 7.305 -34.420 1.00 97.94 95 GLU A C 1
ATOM 752 O O . GLU A 1 95 ? 22.037 7.638 -33.379 1.00 97.94 95 GLU A O 1
ATOM 757 N N . MET A 1 96 ? 22.367 6.144 -35.034 1.00 98.19 96 MET A N 1
ATOM 758 C CA . MET A 1 96 ? 21.424 5.150 -34.525 1.00 98.19 96 MET A CA 1
ATOM 759 C C . MET A 1 96 ? 21.857 4.617 -33.153 1.00 98.19 96 MET A C 1
ATOM 761 O O . MET A 1 96 ? 21.046 4.592 -32.226 1.00 98.19 96 MET A O 1
ATOM 765 N N . MET A 1 97 ? 23.131 4.263 -32.975 1.00 98.25 97 MET A N 1
ATOM 766 C CA . MET A 1 97 ? 23.656 3.808 -31.686 1.00 98.25 97 MET A CA 1
ATOM 767 C C . MET A 1 97 ? 23.451 4.873 -30.605 1.00 98.25 97 MET A C 1
ATOM 769 O O . MET A 1 97 ? 22.902 4.582 -29.544 1.00 98.25 97 MET A O 1
ATOM 773 N N . GLY A 1 98 ? 23.755 6.135 -30.914 1.00 98.31 98 GLY A N 1
ATOM 774 C CA . GLY A 1 98 ? 23.545 7.247 -29.993 1.00 98.31 98 GLY A CA 1
ATOM 775 C C . GLY A 1 98 ? 22.072 7.479 -29.629 1.00 98.31 98 GLY A C 1
ATOM 776 O O . GLY A 1 98 ? 21.783 7.984 -28.542 1.00 98.31 98 GLY A O 1
ATOM 777 N N . THR A 1 99 ? 21.112 7.141 -30.502 1.00 98.56 99 THR A N 1
ATOM 778 C CA . THR A 1 99 ? 19.678 7.146 -30.137 1.00 98.56 99 THR A CA 1
ATOM 779 C C . THR A 1 99 ? 19.331 6.015 -29.173 1.00 98.56 99 THR A C 1
ATOM 781 O O . THR A 1 99 ? 18.730 6.283 -28.131 1.00 98.56 99 THR A O 1
ATOM 784 N N . ILE A 1 100 ? 19.783 4.793 -29.465 1.00 98.62 100 ILE A N 1
ATOM 785 C CA . ILE A 1 100 ? 19.528 3.600 -28.650 1.00 98.62 100 ILE A CA 1
ATOM 786 C C . ILE A 1 100 ? 20.123 3.766 -27.249 1.00 98.62 100 ILE A C 1
ATOM 788 O O . ILE A 1 100 ? 19.449 3.495 -26.259 1.00 98.62 100 ILE A O 1
ATOM 792 N N . GLU A 1 101 ? 21.356 4.262 -27.138 1.00 98.69 101 GLU A N 1
ATOM 793 C CA . GLU A 1 101 ? 22.017 4.505 -25.851 1.00 98.69 101 GLU A CA 1
ATOM 794 C C . GLU A 1 101 ? 21.246 5.516 -24.995 1.00 98.69 101 GLU A C 1
ATOM 796 O O . GLU A 1 101 ? 21.017 5.287 -23.805 1.00 98.69 101 GLU A O 1
ATOM 801 N N . ARG A 1 102 ? 20.774 6.615 -25.599 1.00 98.62 102 ARG A N 1
ATOM 802 C CA . ARG A 1 102 ? 19.957 7.615 -24.895 1.00 98.62 102 ARG A CA 1
ATOM 803 C C . ARG A 1 102 ? 18.637 7.033 -24.405 1.00 98.62 102 ARG A C 1
ATOM 805 O O . ARG A 1 102 ? 18.227 7.330 -23.284 1.00 98.62 102 ARG A O 1
ATOM 812 N N . GLU A 1 103 ? 17.964 6.231 -25.221 1.00 98.56 103 GLU A N 1
ATOM 813 C CA . GLU A 1 103 ? 16.725 5.557 -24.824 1.00 98.56 103 GLU A CA 1
ATOM 814 C C . GLU A 1 103 ? 16.973 4.522 -23.725 1.00 98.56 103 GLU A C 1
ATOM 816 O O . GLU A 1 103 ? 16.236 4.494 -22.740 1.00 98.56 103 GLU A O 1
ATOM 821 N N . ASN A 1 104 ? 18.055 3.748 -23.818 1.00 98.69 104 ASN A N 1
ATOM 822 C CA . ASN A 1 104 ? 18.437 2.779 -22.794 1.00 98.69 104 ASN A CA 1
ATOM 823 C C . ASN A 1 104 ? 18.705 3.463 -21.444 1.00 98.69 104 ASN A C 1
ATOM 825 O O . ASN A 1 104 ? 18.220 3.000 -20.413 1.00 98.69 104 ASN A O 1
ATOM 829 N N . CYS A 1 105 ? 19.404 4.602 -21.448 1.00 98.69 105 CYS A N 1
ATOM 830 C CA . CYS A 1 105 ? 19.617 5.417 -20.252 1.00 98.69 105 CYS A CA 1
ATOM 831 C C 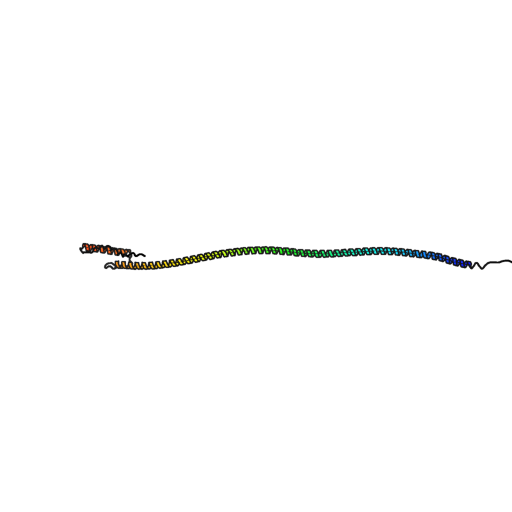. CYS A 1 105 ? 18.297 5.901 -19.633 1.00 98.69 105 CYS A C 1
ATOM 833 O O . CYS A 1 105 ? 18.118 5.781 -18.422 1.00 98.69 105 CYS A O 1
ATOM 835 N N . LYS A 1 106 ? 17.351 6.397 -20.444 1.00 98.75 106 LYS A N 1
ATOM 836 C CA . LYS A 1 106 ? 16.025 6.827 -19.961 1.00 98.75 106 LYS A CA 1
ATOM 837 C C . LYS A 1 106 ? 15.225 5.669 -19.366 1.00 98.75 106 LYS A C 1
ATOM 839 O O . LYS A 1 106 ? 14.639 5.818 -18.299 1.00 98.75 106 LYS A O 1
ATOM 844 N N . LEU A 1 107 ? 15.227 4.513 -20.029 1.00 98.81 107 LEU A N 1
ATOM 845 C CA . LEU A 1 107 ? 14.539 3.319 -19.539 1.00 98.81 107 LEU A CA 1
ATOM 846 C C . LEU A 1 107 ? 15.113 2.860 -18.197 1.00 98.81 107 LEU A C 1
ATOM 848 O O . LEU A 1 107 ? 14.347 2.583 -17.282 1.00 98.81 107 LEU A O 1
ATOM 852 N N . ARG A 1 108 ? 16.442 2.847 -18.042 1.00 98.75 108 ARG A N 1
ATOM 853 C CA . ARG A 1 108 ? 17.085 2.522 -16.758 1.00 98.75 108 ARG A CA 1
ATOM 854 C C . ARG A 1 108 ? 16.683 3.493 -15.650 1.00 98.75 108 ARG A C 1
ATOM 856 O O . ARG A 1 108 ? 16.393 3.050 -14.548 1.00 98.75 108 ARG A O 1
ATOM 863 N N . GLN A 1 109 ? 16.629 4.794 -15.943 1.00 98.69 109 GLN A N 1
ATOM 864 C CA . GLN A 1 109 ? 16.187 5.803 -14.974 1.00 98.69 109 GLN A CA 1
ATOM 865 C C . GLN A 1 109 ? 14.736 5.579 -14.526 1.00 98.69 109 GLN A C 1
ATOM 867 O O . GLN A 1 109 ? 14.458 5.625 -13.328 1.00 98.69 109 GLN A O 1
ATOM 872 N N . GLU A 1 110 ? 13.817 5.307 -15.459 1.00 98.75 110 GLU A N 1
ATOM 873 C CA . GLU A 1 110 ? 12.422 5.012 -15.107 1.00 98.75 110 GLU A CA 1
ATOM 874 C C . GLU A 1 110 ? 12.287 3.686 -14.348 1.00 98.75 110 GLU A C 1
ATOM 876 O O . GLU A 1 110 ? 11.527 3.630 -13.386 1.00 98.75 110 GLU A O 1
ATOM 881 N N . VAL A 1 111 ? 13.056 2.647 -14.699 1.00 98.81 111 VAL A N 1
ATOM 882 C CA . VAL A 1 111 ? 13.094 1.389 -13.931 1.00 98.81 111 VAL A CA 1
ATOM 883 C C . VAL A 1 111 ? 13.516 1.656 -12.489 1.00 98.81 111 VAL A C 1
ATOM 885 O O . VAL A 1 111 ? 12.778 1.299 -11.579 1.00 98.81 111 VAL A O 1
ATOM 888 N N . THR A 1 112 ? 14.623 2.368 -12.262 1.00 98.75 112 THR A N 1
ATOM 889 C CA . THR A 1 112 ? 15.081 2.694 -10.901 1.00 98.75 112 THR A CA 1
ATOM 890 C C . THR A 1 112 ? 14.053 3.517 -10.125 1.00 98.75 112 THR A C 1
ATOM 892 O O . THR A 1 112 ? 13.819 3.280 -8.942 1.00 98.75 112 THR A O 1
ATOM 895 N N . LYS A 1 113 ? 13.390 4.477 -10.775 1.00 98.75 113 LYS A N 1
ATOM 896 C CA . LYS A 1 113 ? 12.319 5.261 -10.150 1.00 98.75 113 LYS A CA 1
ATOM 897 C C . LYS A 1 113 ? 11.127 4.387 -9.753 1.00 98.75 113 LYS A C 1
ATOM 899 O O . LYS A 1 113 ? 10.590 4.565 -8.661 1.00 98.75 113 LYS A O 1
ATOM 904 N N . LEU A 1 114 ? 10.718 3.458 -10.615 1.00 98.75 114 LEU A N 1
ATOM 905 C CA . LEU A 1 114 ? 9.638 2.515 -10.324 1.00 98.75 114 LEU A CA 1
ATOM 906 C C . LEU A 1 114 ? 10.022 1.531 -9.214 1.00 98.75 114 LEU A C 1
ATOM 908 O O . LEU A 1 114 ? 9.184 1.236 -8.370 1.00 98.75 114 LEU A O 1
ATOM 912 N N . GLU A 1 115 ? 11.272 1.072 -9.166 1.00 98.75 115 GLU A N 1
ATOM 913 C CA . GLU A 1 115 ? 11.791 0.217 -8.090 1.00 98.75 115 GLU A CA 1
ATOM 914 C C . GLU A 1 115 ? 11.730 0.920 -6.727 1.00 98.75 115 GLU A C 1
ATOM 916 O O . GLU A 1 115 ? 11.256 0.332 -5.756 1.00 98.75 115 GLU A O 1
ATOM 921 N N . VAL A 1 116 ? 12.135 2.194 -6.657 1.00 98.75 116 VAL A N 1
ATOM 922 C CA . VAL A 1 116 ? 12.024 2.998 -5.426 1.00 98.75 116 VAL A CA 1
ATOM 923 C C . VAL A 1 116 ? 10.560 3.176 -5.021 1.00 98.75 116 VAL A C 1
ATOM 925 O O . VAL A 1 116 ? 10.208 2.927 -3.872 1.00 98.75 116 VAL A O 1
ATOM 928 N N . GLN A 1 117 ? 9.684 3.537 -5.965 1.00 98.69 117 GLN A N 1
ATOM 929 C CA . GLN A 1 117 ? 8.252 3.670 -5.679 1.00 98.69 117 GLN A CA 1
ATOM 930 C C . GLN A 1 117 ? 7.634 2.356 -5.193 1.00 98.69 117 GLN A C 1
ATOM 932 O O . GLN A 1 117 ? 6.779 2.375 -4.309 1.00 98.69 117 GLN A O 1
ATOM 937 N N . LEU A 1 118 ? 8.045 1.219 -5.758 1.00 98.75 118 LEU A N 1
ATOM 938 C CA . LEU A 1 118 ? 7.585 -0.096 -5.328 1.00 98.75 118 LEU A CA 1
ATOM 939 C C . LEU A 1 118 ? 8.022 -0.381 -3.886 1.00 98.75 118 LEU A C 1
ATOM 941 O O . LEU A 1 118 ? 7.180 -0.742 -3.067 1.00 98.75 118 LEU A O 1
ATOM 945 N N . ALA A 1 119 ? 9.289 -0.117 -3.555 1.00 98.69 119 ALA A N 1
ATOM 946 C CA . ALA A 1 119 ? 9.811 -0.276 -2.200 1.00 98.69 119 ALA A CA 1
ATOM 947 C C . ALA A 1 119 ? 9.066 0.602 -1.174 1.00 98.69 119 ALA A C 1
ATOM 949 O O . ALA A 1 119 ? 8.694 0.116 -0.104 1.00 98.69 119 ALA A O 1
ATOM 950 N N . ASP A 1 120 ? 8.766 1.861 -1.517 1.00 98.69 120 ASP A N 1
ATOM 951 C CA . ASP A 1 120 ? 7.977 2.763 -0.664 1.00 98.69 120 ASP A CA 1
ATOM 952 C C . ASP A 1 120 ? 6.565 2.207 -0.407 1.00 98.69 120 ASP A C 1
ATOM 954 O O . ASP A 1 120 ? 6.041 2.260 0.714 1.00 98.69 120 ASP A O 1
ATOM 958 N N . ARG A 1 121 ? 5.926 1.646 -1.445 1.00 98.69 121 ARG A N 1
ATOM 959 C CA . ARG A 1 121 ? 4.600 1.025 -1.316 1.00 98.69 121 ARG A CA 1
ATOM 960 C C . ARG A 1 121 ? 4.634 -0.233 -0.458 1.00 98.69 121 ARG A C 1
ATOM 962 O O . ARG A 1 121 ? 3.722 -0.412 0.351 1.00 98.69 121 ARG A O 1
ATOM 969 N N . ASP A 1 122 ? 5.654 -1.069 -0.603 1.00 98.75 122 ASP A N 1
ATOM 970 C CA . ASP A 1 122 ? 5.822 -2.279 0.205 1.00 98.75 122 ASP A CA 1
ATOM 971 C C . ASP A 1 122 ? 6.044 -1.929 1.680 1.00 98.75 122 ASP A C 1
ATOM 973 O O . ASP A 1 122 ? 5.410 -2.510 2.564 1.00 98.75 122 ASP A O 1
ATOM 977 N N . GLN A 1 123 ? 6.843 -0.897 1.968 1.00 98.75 123 GLN A N 1
ATOM 978 C CA . GLN A 1 123 ? 7.014 -0.393 3.331 1.00 98.75 123 GLN A CA 1
ATOM 979 C C . GLN A 1 123 ? 5.690 0.112 3.932 1.00 98.75 123 GLN A C 1
ATOM 981 O O . GLN A 1 123 ? 5.360 -0.200 5.085 1.00 98.75 123 GLN A O 1
ATOM 986 N N . ALA A 1 124 ? 4.899 0.866 3.163 1.00 98.62 124 ALA A N 1
ATOM 987 C CA . ALA A 1 124 ? 3.579 1.318 3.599 1.00 98.62 124 ALA A CA 1
ATOM 988 C C . ALA A 1 124 ? 2.623 0.136 3.842 1.00 98.62 124 ALA A C 1
ATOM 990 O O . ALA A 1 124 ? 1.881 0.129 4.827 1.00 98.62 124 ALA A O 1
ATOM 991 N N . MET A 1 125 ? 2.669 -0.888 2.986 1.00 98.75 125 MET A N 1
ATOM 992 C CA . MET A 1 125 ? 1.875 -2.105 3.134 1.00 98.75 125 MET A CA 1
ATOM 993 C C . MET A 1 125 ? 2.237 -2.860 4.416 1.00 98.75 125 MET A C 1
ATOM 995 O O . MET A 1 125 ? 1.339 -3.217 5.177 1.00 98.75 125 MET A O 1
ATOM 999 N N . HIS A 1 126 ? 3.528 -3.036 4.704 1.00 98.75 126 HIS A N 1
ATOM 1000 C CA . HIS A 1 126 ? 3.997 -3.660 5.942 1.00 98.75 126 HIS A CA 1
ATOM 1001 C C . HIS A 1 126 ? 3.579 -2.880 7.192 1.00 98.75 126 HIS A C 1
ATOM 1003 O O . HIS A 1 126 ? 3.142 -3.473 8.182 1.00 98.75 126 HIS A O 1
ATOM 1009 N N . THR A 1 127 ? 3.647 -1.549 7.138 1.00 98.69 127 THR A N 1
ATOM 1010 C CA . THR A 1 127 ? 3.198 -0.681 8.236 1.00 98.69 127 THR A CA 1
ATOM 1011 C C . THR A 1 127 ? 1.701 -0.861 8.489 1.00 98.69 127 THR A C 1
ATOM 1013 O O . THR A 1 127 ? 1.279 -1.088 9.622 1.00 98.69 127 THR A O 1
ATOM 1016 N N . LEU A 1 128 ? 0.883 -0.836 7.432 1.00 98.69 128 LEU A N 1
ATOM 1017 C CA . LEU A 1 128 ? -0.561 -1.050 7.544 1.00 98.69 128 LEU A CA 1
ATOM 1018 C C . LEU A 1 128 ? -0.902 -2.457 8.046 1.00 98.69 128 LEU A C 1
ATOM 1020 O O . LEU A 1 128 ? -1.768 -2.593 8.904 1.00 98.69 128 LEU A O 1
ATOM 1024 N N . GLN A 1 129 ? -0.214 -3.494 7.565 1.00 98.81 129 GLN A N 1
ATOM 1025 C CA . GLN A 1 129 ? -0.395 -4.867 8.048 1.00 98.81 129 GLN A CA 1
ATOM 1026 C C . GLN A 1 129 ? -0.095 -4.983 9.544 1.00 98.81 129 GLN A C 1
ATOM 1028 O O . GLN A 1 129 ? -0.881 -5.582 10.277 1.00 98.81 129 GLN A O 1
ATOM 1033 N N . THR A 1 130 ? 0.994 -4.366 10.004 1.00 98.69 130 THR A N 1
ATOM 1034 C CA . THR A 1 130 ? 1.364 -4.345 11.426 1.00 98.69 130 THR A CA 1
ATOM 1035 C C . THR A 1 130 ? 0.295 -3.637 12.258 1.00 98.69 130 THR A C 1
ATOM 1037 O O . THR A 1 130 ? -0.162 -4.176 13.264 1.00 98.69 130 THR A O 1
ATOM 1040 N N . ASN A 1 131 ? -0.190 -2.480 11.798 1.00 98.75 131 ASN A N 1
ATOM 1041 C CA . ASN A 1 131 ? -1.257 -1.740 12.476 1.00 98.75 131 ASN A CA 1
ATOM 1042 C C . ASN A 1 131 ? -2.566 -2.539 12.540 1.00 98.75 131 ASN A C 1
ATOM 1044 O O . ASN A 1 131 ? -3.243 -2.538 13.565 1.00 98.75 131 ASN A O 1
ATOM 1048 N N . VAL A 1 132 ? -2.926 -3.248 11.466 1.00 98.75 132 VAL A N 1
ATOM 1049 C CA . VAL A 1 132 ? -4.106 -4.124 11.446 1.00 98.75 132 VAL A CA 1
ATOM 1050 C C . VAL A 1 132 ? -3.959 -5.253 12.465 1.00 98.75 132 VAL A C 1
ATOM 1052 O O . VAL A 1 132 ? -4.897 -5.505 13.218 1.00 98.75 132 VAL A O 1
ATOM 1055 N N . GLN A 1 133 ? -2.796 -5.905 12.530 1.00 98.62 133 GLN A N 1
ATOM 1056 C CA . GLN A 1 133 ? -2.532 -6.961 13.514 1.00 98.62 133 GLN A CA 1
ATOM 1057 C C . GLN A 1 133 ? -2.605 -6.428 14.950 1.00 98.62 133 GLN A C 1
ATOM 1059 O O . GLN A 1 133 ? -3.228 -7.054 15.811 1.00 98.62 133 GLN A O 1
ATOM 1064 N N . GLN A 1 134 ? -2.040 -5.244 15.201 1.00 98.69 134 GLN A N 1
ATOM 1065 C CA . GLN A 1 134 ? -2.125 -4.586 16.501 1.00 98.69 134 GLN A CA 1
ATOM 1066 C C . GLN A 1 134 ? -3.583 -4.292 16.883 1.00 98.69 134 GLN A C 1
ATOM 1068 O O . GLN A 1 134 ? -4.034 -4.736 17.940 1.00 98.69 134 GLN A O 1
ATOM 1073 N N . LEU A 1 135 ? -4.350 -3.636 16.008 1.00 98.62 135 LEU A N 1
ATOM 1074 C CA . LEU A 1 135 ? -5.757 -3.308 16.263 1.00 98.62 135 LEU A CA 1
ATOM 1075 C C . LEU A 1 135 ? -6.625 -4.555 16.469 1.00 98.62 135 LEU A C 1
ATOM 1077 O O . LEU A 1 135 ? -7.527 -4.550 17.303 1.00 98.62 135 LEU A O 1
ATOM 1081 N N . GLN A 1 136 ? -6.353 -5.642 15.746 1.00 98.69 136 GLN A N 1
ATOM 1082 C CA . GLN A 1 136 ? -7.036 -6.920 15.959 1.00 98.69 136 GLN A CA 1
ATOM 1083 C C . GLN A 1 136 ? -6.754 -7.489 17.354 1.00 98.69 136 GLN A C 1
ATOM 1085 O O . GLN A 1 136 ? -7.679 -7.966 18.015 1.00 98.69 136 GLN A O 1
ATOM 1090 N N . SER A 1 137 ? -5.505 -7.411 17.822 1.00 98.38 137 SER A N 1
ATOM 1091 C CA . SER A 1 137 ? -5.137 -7.858 19.169 1.00 98.38 137 SER A CA 1
ATOM 1092 C C . SER A 1 137 ? -5.805 -7.009 20.261 1.00 98.38 137 SER A C 1
ATOM 1094 O O . SER A 1 137 ? -6.387 -7.559 21.197 1.00 98.38 137 SER A O 1
ATOM 1096 N N . GLU A 1 138 ? -5.832 -5.683 20.095 1.00 98.50 138 GLU A N 1
ATOM 1097 C CA . GLU A 1 138 ? -6.498 -4.752 21.013 1.00 98.50 138 GLU A CA 1
ATOM 1098 C C . GLU A 1 138 ? -8.013 -4.988 21.061 1.00 98.50 138 GLU A C 1
ATOM 1100 O O . GLU A 1 138 ? -8.608 -5.004 22.140 1.00 98.50 138 GLU A O 1
ATOM 1105 N N . LEU A 1 139 ? -8.641 -5.248 19.910 1.00 98.56 139 LEU A N 1
ATOM 1106 C CA . LEU A 1 139 ? -10.066 -5.567 19.825 1.00 98.56 139 LEU A CA 1
ATOM 1107 C C . LEU A 1 139 ? -10.397 -6.850 20.596 1.00 98.56 139 LEU A C 1
ATOM 1109 O O . LEU A 1 139 ? -11.387 -6.881 21.329 1.00 98.56 139 LEU A O 1
ATOM 1113 N N . LEU A 1 140 ? -9.572 -7.896 20.477 1.00 98.50 140 LEU A N 1
ATOM 1114 C CA . LEU A 1 140 ? -9.760 -9.144 21.226 1.00 98.50 140 LEU A CA 1
ATOM 1115 C C . LEU A 1 140 ? -9.672 -8.922 22.740 1.00 98.50 140 LEU A C 1
ATOM 1117 O O . LEU A 1 140 ? -10.531 -9.410 23.479 1.00 98.50 140 LEU A O 1
ATOM 1121 N N . VAL A 1 141 ? -8.676 -8.158 23.194 1.00 98.38 141 VAL A N 1
ATOM 1122 C CA . VAL A 1 141 ? -8.514 -7.812 24.614 1.00 98.38 141 VAL A CA 1
ATOM 1123 C C . VAL A 1 141 ? -9.707 -7.000 25.113 1.00 98.38 141 VAL A C 1
ATOM 1125 O O . VAL A 1 141 ? -10.266 -7.316 26.164 1.00 98.38 141 VAL A O 1
ATOM 1128 N N . ASN A 1 142 ? -10.144 -5.999 24.348 1.00 98.25 142 ASN A N 1
ATOM 1129 C CA . ASN A 1 142 ? -11.285 -5.166 24.713 1.00 98.25 142 ASN A CA 1
ATOM 1130 C C . ASN A 1 142 ? -12.572 -5.999 24.800 1.00 98.25 142 ASN A C 1
ATOM 1132 O O . ASN A 1 142 ? -13.260 -5.969 25.815 1.00 98.25 142 ASN A O 1
ATOM 1136 N N . LYS A 1 143 ? -12.833 -6.858 23.806 1.00 98.38 143 LYS A N 1
ATOM 1137 C CA . LYS A 1 143 ? -13.981 -7.777 23.812 1.00 98.38 143 LYS A CA 1
ATOM 1138 C C . LYS A 1 143 ? -13.988 -8.680 25.047 1.00 98.38 143 LYS A C 1
ATOM 1140 O O . LYS A 1 143 ? -15.041 -8.892 25.648 1.00 98.38 143 LYS A O 1
ATOM 1145 N N . HIS A 1 144 ? -12.826 -9.202 25.434 1.00 98.19 144 HIS A N 1
ATOM 1146 C CA . HIS A 1 144 ? -12.691 -9.996 26.651 1.00 98.19 144 HIS A CA 1
ATOM 1147 C C . HIS A 1 144 ? -12.991 -9.164 27.908 1.00 98.19 144 HIS A C 1
ATOM 1149 O O . HIS A 1 144 ? -13.775 -9.598 28.751 1.00 98.19 144 HIS A O 1
ATOM 1155 N N . HIS A 1 145 ? -12.445 -7.948 28.008 1.00 98.25 145 HIS A N 1
ATOM 1156 C CA . HIS A 1 145 ? -12.704 -7.051 29.134 1.00 98.25 145 HIS A CA 1
ATOM 1157 C C . HIS A 1 145 ? -14.187 -6.671 29.251 1.00 98.25 145 HIS A C 1
ATOM 1159 O O . HIS A 1 145 ? -14.758 -6.769 30.335 1.00 98.25 145 HIS A O 1
ATOM 1165 N N . THR A 1 146 ? -14.846 -6.325 28.140 1.00 98.00 146 THR A N 1
ATOM 1166 C CA . THR A 1 146 ? -16.291 -6.056 28.116 1.00 98.00 146 THR A CA 1
ATOM 1167 C C . THR A 1 146 ? -17.097 -7.272 28.579 1.00 98.00 146 THR A C 1
ATOM 1169 O O . THR A 1 146 ? -18.034 -7.128 29.360 1.00 98.00 146 THR A O 1
ATOM 1172 N N . GLY A 1 147 ? -16.721 -8.484 28.154 1.00 98.31 147 GLY A N 1
ATOM 1173 C CA . GLY A 1 147 ? -17.376 -9.718 28.601 1.00 98.31 147 GLY A CA 1
ATOM 1174 C C . GLY A 1 147 ? -17.253 -9.951 30.111 1.00 98.31 147 GLY A C 1
ATOM 1175 O O . GLY A 1 147 ? -18.231 -10.308 30.773 1.00 98.31 147 GLY A O 1
ATOM 1176 N N . GLN A 1 148 ? -16.074 -9.691 30.680 1.00 98.12 148 GLN A N 1
ATOM 1177 C CA . GLN A 1 148 ? -15.862 -9.758 32.128 1.00 98.12 148 GLN A CA 1
ATOM 1178 C C . GLN A 1 148 ? -16.693 -8.708 32.876 1.00 98.12 148 GLN A C 1
ATOM 1180 O O . GLN A 1 148 ? -17.344 -9.041 33.867 1.00 98.12 148 GLN A O 1
ATOM 1185 N N . GLN A 1 149 ? -16.724 -7.467 32.382 1.00 97.88 149 GLN A N 1
ATOM 1186 C CA . GLN A 1 149 ? -17.529 -6.394 32.969 1.00 97.88 149 GLN A CA 1
ATOM 1187 C C . GLN A 1 149 ? -19.023 -6.744 32.979 1.00 97.88 149 GLN A C 1
ATOM 1189 O O . GLN A 1 149 ? -19.661 -6.627 34.023 1.00 97.88 149 GLN A O 1
ATOM 1194 N N . LEU A 1 150 ? -19.567 -7.248 31.867 1.00 98.31 150 LEU A N 1
ATOM 1195 C CA . LEU A 1 150 ? -20.963 -7.696 31.784 1.00 98.31 150 LEU A CA 1
ATOM 1196 C C . LEU A 1 150 ? -21.274 -8.801 32.798 1.00 98.31 150 LEU A C 1
ATOM 1198 O O . LEU A 1 150 ? -22.296 -8.746 33.476 1.00 98.31 150 LEU A O 1
ATOM 1202 N N . THR A 1 151 ? -20.369 -9.769 32.949 1.00 98.12 151 THR A N 1
ATOM 1203 C CA . THR A 1 151 ? -20.537 -10.857 33.925 1.00 98.12 151 THR A CA 1
ATOM 1204 C C . THR A 1 151 ? -20.549 -10.318 35.357 1.00 98.12 151 THR A C 1
ATOM 1206 O O . THR A 1 151 ? -21.385 -10.713 36.165 1.00 98.12 151 THR A O 1
ATOM 1209 N N . SER A 1 152 ? -19.656 -9.374 35.675 1.00 97.81 152 SER A N 1
ATOM 1210 C CA . SER A 1 152 ? -19.623 -8.743 36.999 1.00 97.81 152 SER A CA 1
ATOM 1211 C C . SER A 1 152 ? -20.866 -7.894 37.283 1.00 97.81 152 SER A C 1
ATOM 1213 O O . SER A 1 152 ? -21.361 -7.884 38.408 1.00 97.81 152 SER A O 1
ATOM 1215 N N . GLN A 1 153 ? -21.403 -7.220 36.263 1.00 98.06 153 GLN A N 1
ATOM 1216 C CA . GLN A 1 153 ? -22.628 -6.436 36.375 1.00 98.06 153 GLN A CA 1
ATOM 1217 C C . GLN A 1 153 ? -23.843 -7.333 36.635 1.00 98.06 153 GLN A C 1
ATOM 1219 O O . GLN A 1 153 ? -24.655 -7.006 37.495 1.00 98.06 153 GLN A O 1
ATOM 1224 N N . ASP A 1 154 ? -23.949 -8.467 35.940 1.00 98.31 154 ASP A N 1
ATOM 1225 C CA . ASP A 1 154 ? -25.023 -9.444 36.154 1.00 98.31 154 ASP A CA 1
ATOM 1226 C C . ASP A 1 154 ? -24.994 -10.021 37.581 1.00 98.31 154 ASP A C 1
ATOM 1228 O O . ASP A 1 154 ? -26.029 -10.132 38.239 1.00 98.31 154 ASP A O 1
ATOM 1232 N N . GLU A 1 155 ? -23.802 -10.313 38.108 1.00 98.38 155 GLU A N 1
ATOM 1233 C CA . GLU A 1 155 ? -23.644 -10.778 39.489 1.00 98.38 155 GLU A CA 1
ATOM 1234 C C . GLU A 1 155 ? -24.051 -9.705 40.511 1.00 98.38 155 GLU A C 1
ATOM 1236 O O . GLU A 1 155 ? -24.793 -9.990 41.452 1.00 98.38 155 GLU A O 1
ATOM 1241 N N . LEU A 1 156 ? -23.641 -8.449 40.303 1.00 97.94 156 LEU A N 1
ATOM 1242 C CA . LEU A 1 156 ? -24.070 -7.332 41.150 1.00 97.94 156 LEU A CA 1
ATOM 1243 C C . LEU A 1 156 ? -25.587 -7.118 41.093 1.00 97.94 156 LEU A C 1
ATOM 1245 O O . LEU A 1 156 ? -26.202 -6.855 42.127 1.00 97.94 156 LEU A O 1
ATOM 1249 N N . GLN A 1 157 ? -26.207 -7.272 39.921 1.00 98.50 157 GLN A N 1
ATOM 1250 C CA . GLN A 1 157 ? -27.658 -7.163 39.774 1.00 98.50 157 GLN A CA 1
ATOM 1251 C C . GLN A 1 157 ? -28.383 -8.270 40.549 1.00 98.50 157 GLN A C 1
ATOM 1253 O O . GLN A 1 157 ? -29.342 -7.995 41.268 1.00 98.50 157 GLN A O 1
ATOM 1258 N N . LYS A 1 158 ? -27.895 -9.514 40.484 1.00 98.44 158 LYS A N 1
ATOM 1259 C CA . LYS A 1 158 ? -28.436 -10.622 41.288 1.00 98.44 158 LYS A CA 1
ATOM 1260 C C . LYS A 1 158 ? -28.324 -10.342 42.784 1.00 98.44 158 LYS A C 1
ATOM 1262 O O . LYS A 1 158 ? -29.275 -10.591 43.527 1.00 98.44 158 LYS A O 1
ATOM 1267 N N . GLN A 1 159 ? -27.185 -9.812 43.231 1.00 98.50 159 GLN A N 1
ATOM 1268 C CA . GLN A 1 159 ? -26.986 -9.435 44.631 1.00 98.50 159 GLN A CA 1
ATOM 1269 C C . GLN A 1 159 ? -27.939 -8.317 45.061 1.00 98.50 159 GLN A C 1
ATOM 1271 O O . GLN A 1 159 ? -28.532 -8.407 46.137 1.00 98.50 159 GLN A O 1
ATOM 1276 N N . LEU A 1 160 ? -28.144 -7.309 44.210 1.00 98.56 160 LEU A N 1
ATOM 1277 C CA . LEU A 1 160 ? -29.106 -6.237 44.449 1.00 98.56 160 LEU A CA 1
ATOM 1278 C C . LEU A 1 160 ? -30.528 -6.790 44.610 1.00 98.56 160 LEU A C 1
ATOM 1280 O O . LEU A 1 160 ? -31.200 -6.465 45.587 1.00 98.56 160 LEU A O 1
ATOM 1284 N N . ASP A 1 161 ? -30.957 -7.685 43.720 1.00 98.44 161 ASP A N 1
ATOM 1285 C CA . ASP A 1 161 ? -32.283 -8.302 43.790 1.00 98.44 161 ASP A CA 1
ATOM 1286 C C . ASP A 1 161 ? -32.471 -9.125 45.079 1.00 98.44 161 ASP A C 1
ATOM 1288 O O . ASP A 1 161 ? -33.569 -9.194 45.639 1.00 98.44 161 ASP A O 1
ATOM 1292 N N . ILE A 1 162 ? -31.422 -9.804 45.557 1.00 98.38 162 ILE A N 1
ATOM 1293 C CA . ILE A 1 162 ? -31.458 -10.546 46.828 1.00 98.38 162 ILE A CA 1
ATOM 1294 C C . ILE A 1 162 ? -31.603 -9.573 48.001 1.00 98.38 162 ILE A C 1
ATOM 1296 O O . ILE A 1 162 ? -32.476 -9.770 48.851 1.00 98.38 162 ILE A O 1
ATOM 1300 N N . LEU A 1 163 ? -30.786 -8.517 48.034 1.00 98.38 163 LEU A N 1
ATOM 1301 C CA . LEU A 1 163 ? -30.827 -7.505 49.089 1.00 98.38 163 LEU A CA 1
ATOM 1302 C C . LEU A 1 163 ? -32.177 -6.787 49.132 1.00 98.38 163 LEU A C 1
ATOM 1304 O O . LEU A 1 163 ? -32.735 -6.628 50.213 1.00 98.38 163 LEU A O 1
ATOM 1308 N N . GLN A 1 164 ? -32.750 -6.442 47.980 1.00 98.56 164 GLN A N 1
ATOM 1309 C CA . GLN A 1 164 ? -34.058 -5.794 47.893 1.00 98.56 1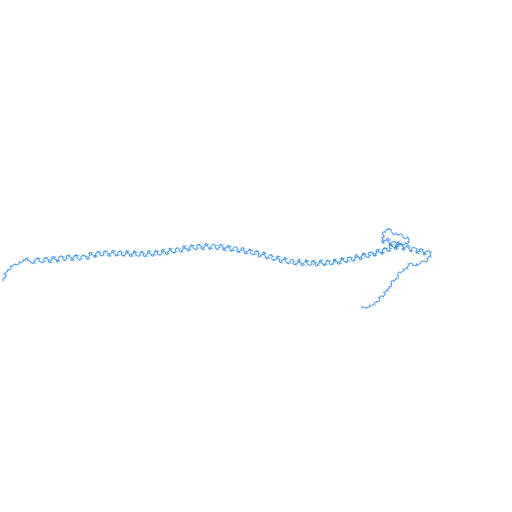64 GLN A CA 1
ATOM 1310 C C . GLN A 1 164 ? -35.184 -6.690 48.432 1.00 98.56 164 GLN A C 1
ATOM 1312 O O . GLN A 1 164 ? -36.072 -6.227 49.150 1.00 98.56 164 GLN A O 1
ATOM 1317 N N . ARG A 1 165 ? -35.147 -8.002 48.149 1.00 98.44 165 ARG A N 1
ATOM 1318 C CA . ARG A 1 165 ? -36.111 -8.952 48.735 1.00 98.44 165 ARG A CA 1
ATOM 1319 C C . ARG A 1 165 ? -35.955 -9.053 50.254 1.00 98.44 165 ARG A C 1
ATOM 1321 O O . ARG A 1 165 ? -36.959 -9.072 50.966 1.00 98.44 165 ARG A O 1
ATOM 1328 N N . ALA A 1 166 ? -34.720 -9.107 50.753 1.00 98.31 166 ALA A N 1
ATOM 1329 C CA . ALA A 1 166 ? -34.440 -9.163 52.188 1.00 98.31 166 ALA A CA 1
ATOM 1330 C C . ALA A 1 166 ? -34.869 -7.874 52.916 1.00 98.31 166 ALA A C 1
ATOM 1332 O O . ALA A 1 166 ? -35.455 -7.939 54.001 1.00 98.31 166 ALA A O 1
ATOM 1333 N N . GLU A 1 167 ? -34.636 -6.714 52.302 1.00 98.44 167 GLU A N 1
ATOM 1334 C CA . GLU A 1 167 ? -35.098 -5.411 52.780 1.00 98.44 167 GLU A CA 1
ATOM 1335 C C . GLU A 1 167 ? -36.628 -5.387 52.890 1.00 98.44 167 GLU A C 1
ATOM 1337 O O . GLU A 1 167 ? -37.163 -5.122 53.969 1.00 98.44 167 GLU A O 1
ATOM 1342 N N . GLN A 1 168 ? -37.340 -5.758 51.821 1.00 98.50 168 GLN A N 1
ATOM 1343 C CA . GLN A 1 168 ? -38.803 -5.777 51.814 1.00 98.50 168 GLN A CA 1
ATOM 1344 C C . GLN A 1 168 ? -39.370 -6.729 52.876 1.00 98.50 168 GLN A C 1
ATOM 1346 O O . GLN A 1 168 ? -40.317 -6.381 53.585 1.00 98.50 168 GLN A O 1
ATOM 1351 N N . GLN A 1 169 ? -38.778 -7.914 53.034 1.00 98.31 169 GLN A N 1
ATOM 1352 C CA . GLN A 1 169 ? -39.187 -8.865 54.068 1.00 98.31 169 GLN A CA 1
ATOM 1353 C C . GLN A 1 169 ? -38.992 -8.291 55.480 1.00 98.31 169 GLN A C 1
ATOM 1355 O O . GLN A 1 169 ? -39.849 -8.460 56.355 1.00 98.31 169 GLN A O 1
ATOM 1360 N N . THR A 1 170 ? -37.880 -7.589 55.704 1.00 98.25 170 THR A N 1
ATOM 1361 C CA . THR A 1 170 ? -37.588 -6.920 56.978 1.00 98.25 170 THR A CA 1
ATOM 1362 C C . THR A 1 170 ? -38.589 -5.801 57.246 1.00 98.25 170 THR A C 1
ATOM 1364 O O . THR A 1 170 ? -39.118 -5.713 58.352 1.00 98.25 170 THR A O 1
ATOM 1367 N N . ARG A 1 171 ? -38.926 -5.004 56.227 1.00 98.56 171 ARG A N 1
ATOM 1368 C CA . ARG A 1 171 ? -39.909 -3.918 56.313 1.00 98.56 171 ARG A CA 1
ATOM 1369 C C . ARG A 1 171 ? -41.301 -4.422 56.693 1.00 98.56 171 ARG A C 1
ATOM 1371 O O . ARG A 1 171 ? -41.884 -3.924 57.651 1.00 98.56 171 ARG A O 1
ATOM 1378 N N . VAL A 1 172 ? -41.786 -5.476 56.033 1.00 98.56 172 VAL A N 1
ATOM 1379 C CA . VAL A 1 172 ? -43.071 -6.117 56.375 1.00 98.56 172 VAL A CA 1
ATOM 1380 C C . VAL A 1 172 ? -43.056 -6.662 57.807 1.00 98.56 172 VAL A C 1
ATOM 1382 O O . VAL A 1 172 ? -44.024 -6.515 58.554 1.00 98.56 172 VAL A O 1
ATOM 1385 N N . THR A 1 173 ? -41.944 -7.276 58.222 1.00 98.19 173 THR A N 1
ATOM 1386 C CA . THR A 1 173 ? -41.800 -7.799 59.588 1.00 98.19 173 THR A CA 1
ATOM 1387 C C . THR A 1 173 ? -41.848 -6.667 60.613 1.00 98.19 173 THR A C 1
ATOM 1389 O O . THR A 1 173 ? -42.584 -6.772 61.597 1.00 98.19 173 THR A O 1
ATOM 1392 N N . LEU A 1 174 ? -41.135 -5.568 60.359 1.00 98.38 174 LEU A N 1
ATOM 1393 C CA . LEU A 1 174 ? -41.131 -4.375 61.200 1.00 98.38 174 LEU A CA 1
ATOM 1394 C C . LEU A 1 174 ? -42.536 -3.775 61.337 1.00 98.38 174 LEU A C 1
ATOM 1396 O O . LEU A 1 174 ? -42.982 -3.539 62.459 1.00 98.38 174 LEU A O 1
ATOM 1400 N N . GLU A 1 175 ? -43.260 -3.604 60.229 1.00 98.25 175 GLU A N 1
ATOM 1401 C CA . GLU A 1 175 ? -44.648 -3.121 60.225 1.00 98.25 175 GLU A CA 1
ATOM 1402 C C . GLU A 1 175 ? -45.563 -4.038 61.052 1.00 98.25 175 GLU A C 1
ATOM 1404 O O . GLU A 1 175 ? -46.354 -3.568 61.873 1.00 98.25 175 GLU A O 1
ATOM 1409 N N . SER A 1 176 ? -45.413 -5.361 60.914 1.00 98.06 176 SER A N 1
ATOM 1410 C CA . SER A 1 176 ? -46.212 -6.332 61.672 1.00 98.06 176 SER A CA 1
ATOM 1411 C C . SER A 1 176 ? -45.949 -6.274 63.183 1.00 98.06 176 SER A C 1
ATOM 1413 O O . SER A 1 176 ? -46.880 -6.382 63.987 1.00 98.06 176 SER A O 1
ATOM 1415 N N . VAL A 1 177 ? -44.689 -6.089 63.585 1.00 98.00 177 VAL A N 1
ATOM 1416 C CA . VAL A 1 177 ? -44.282 -5.993 64.991 1.00 98.00 177 VAL A CA 1
ATOM 1417 C C . VAL A 1 177 ? -44.733 -4.658 65.574 1.00 98.00 177 VAL A C 1
ATOM 1419 O O . VAL A 1 177 ? -45.334 -4.654 66.647 1.00 98.00 177 VAL A O 1
ATOM 1422 N N . SER A 1 178 ? -44.543 -3.556 64.846 1.00 97.75 178 SER A N 1
ATOM 1423 C CA . SER A 1 178 ? -45.038 -2.227 65.222 1.00 97.75 178 SER A CA 1
ATOM 1424 C C . SER A 1 178 ? -46.553 -2.245 65.455 1.00 97.75 178 SER A C 1
ATOM 1426 O O . SER A 1 178 ? -47.013 -1.884 66.536 1.00 97.75 178 SER A O 1
ATOM 1428 N N . ALA A 1 179 ? -47.337 -2.812 64.530 1.00 97.88 179 ALA A N 1
ATOM 1429 C CA . ALA A 1 179 ? -48.785 -2.937 64.695 1.00 97.88 179 ALA A CA 1
ATOM 1430 C C . ALA A 1 179 ? -49.185 -3.795 65.913 1.00 97.88 179 ALA A C 1
ATOM 1432 O O . ALA A 1 179 ? -50.189 -3.521 66.578 1.00 97.88 179 ALA A O 1
ATOM 1433 N N . ARG A 1 180 ? -48.418 -4.849 66.232 1.00 97.75 180 ARG A N 1
ATOM 1434 C CA . ARG A 1 180 ? -48.637 -5.654 67.446 1.00 97.75 180 ARG A CA 1
ATOM 1435 C C . ARG A 1 180 ? -48.341 -4.859 68.717 1.00 97.75 180 ARG A C 1
ATOM 1437 O O . ARG A 1 180 ? -49.117 -4.980 69.667 1.00 97.75 180 ARG A O 1
ATOM 1444 N N . PHE A 1 181 ? -47.269 -4.068 68.733 1.00 96.56 181 PHE A N 1
ATOM 1445 C CA . PHE A 1 181 ? -46.932 -3.194 69.856 1.00 96.56 181 PHE A CA 1
ATOM 1446 C C . PHE A 1 181 ? -47.988 -2.114 70.063 1.00 96.56 181 PHE A C 1
ATOM 1448 O O . PHE A 1 181 ? -48.454 -1.964 71.187 1.00 96.56 181 PHE A O 1
ATOM 1455 N N . GLU A 1 182 ? -48.475 -1.471 69.002 1.00 95.12 182 GLU A N 1
ATOM 1456 C CA . GLU A 1 182 ? -49.541 -0.470 69.126 1.00 95.12 182 GLU A CA 1
ATOM 1457 C C . GLU A 1 182 ? -50.839 -1.059 69.687 1.00 95.12 182 GLU A C 1
ATOM 1459 O O . GLU A 1 182 ? -51.486 -0.470 70.556 1.00 95.12 182 GLU A O 1
ATOM 1464 N N . ARG A 1 183 ? -51.208 -2.279 69.271 1.00 96.44 183 ARG A N 1
ATOM 1465 C CA . ARG A 1 183 ? -52.356 -2.991 69.859 1.00 96.44 183 ARG A CA 1
ATOM 1466 C C . ARG A 1 183 ? -52.143 -3.309 71.338 1.00 96.44 183 ARG A C 1
ATOM 1468 O O . ARG A 1 183 ? -53.092 -3.238 72.115 1.00 96.44 183 ARG A O 1
ATOM 1475 N N . PHE A 1 184 ? -50.935 -3.709 71.729 1.00 95.38 184 PHE A N 1
ATOM 1476 C CA . PHE A 1 184 ? -50.611 -3.991 73.127 1.00 95.38 184 PHE A CA 1
ATOM 1477 C C . PHE A 1 184 ? -50.638 -2.715 73.973 1.00 95.38 184 PHE A C 1
ATOM 1479 O O . PHE A 1 184 ? -51.305 -2.685 75.006 1.00 95.38 184 PHE A O 1
ATOM 1486 N N . ARG A 1 185 ? -50.013 -1.646 73.480 1.00 93.62 185 ARG A N 1
ATOM 1487 C CA . ARG A 1 185 ? -50.036 -0.312 74.076 1.00 93.62 185 ARG A CA 1
ATOM 1488 C C . ARG A 1 185 ? -51.466 0.188 74.268 1.00 93.62 185 ARG A C 1
ATOM 1490 O O . ARG A 1 185 ? -51.837 0.561 75.376 1.00 93.62 185 ARG A O 1
ATOM 1497 N N . SER A 1 186 ? -52.312 0.064 73.245 1.00 92.62 186 SER A N 1
ATOM 1498 C CA . SER A 1 186 ? -53.739 0.409 73.330 1.00 92.62 186 SER A CA 1
ATOM 1499 C C . SER A 1 186 ? -54.467 -0.353 74.446 1.00 92.62 186 SER A C 1
ATOM 1501 O O . SER A 1 186 ? -55.271 0.233 75.167 1.00 92.62 186 SER A O 1
ATOM 1503 N N . LYS A 1 187 ? -54.169 -1.649 74.640 1.00 93.31 187 LYS A N 1
ATOM 1504 C CA . LYS A 1 187 ? -54.741 -2.445 75.743 1.00 93.31 187 LYS A CA 1
ATOM 1505 C C . LYS A 1 187 ? -54.267 -1.973 77.116 1.00 93.31 187 LYS A C 1
ATOM 1507 O O . LYS A 1 187 ? -55.069 -1.971 78.045 1.00 93.31 187 LYS A O 1
ATOM 1512 N N . ILE A 1 188 ? -52.996 -1.590 77.253 1.00 91.81 188 ILE A N 1
ATOM 1513 C CA . ILE A 1 188 ? -52.467 -1.034 78.507 1.00 91.81 188 ILE A CA 1
ATOM 1514 C C . ILE A 1 188 ? -53.162 0.288 78.824 1.00 91.81 188 ILE A C 1
ATOM 1516 O O . ILE A 1 188 ? -53.674 0.446 79.929 1.00 91.81 188 ILE A O 1
ATOM 1520 N N . ILE A 1 189 ? -53.239 1.201 77.851 1.00 89.94 189 ILE A N 1
ATOM 1521 C CA . ILE A 1 189 ? -53.941 2.482 78.001 1.00 89.94 189 ILE A CA 1
ATOM 1522 C C . ILE A 1 189 ? -55.392 2.232 78.417 1.00 89.94 189 ILE A C 1
ATOM 1524 O O . ILE A 1 189 ? -55.870 2.799 79.397 1.00 89.94 189 ILE A O 1
ATOM 1528 N N . GLN A 1 190 ? -56.088 1.323 77.730 1.00 89.81 190 GLN A N 1
ATOM 1529 C CA . GLN A 1 190 ? -57.454 0.965 78.090 1.00 89.81 190 GLN A CA 1
ATOM 1530 C C . GLN A 1 190 ? -57.539 0.444 79.532 1.00 89.81 190 GLN A C 1
ATOM 1532 O O . GLN A 1 190 ? -58.399 0.897 80.282 1.00 89.81 190 GLN A O 1
ATOM 1537 N N . ALA A 1 191 ? -56.653 -0.462 79.951 1.00 88.81 191 ALA A N 1
ATOM 1538 C CA . ALA A 1 191 ? -56.650 -1.006 81.309 1.00 88.81 191 ALA A CA 1
ATOM 1539 C C . ALA A 1 191 ? -56.354 0.057 82.383 1.00 88.81 191 ALA A C 1
ATOM 1541 O O . ALA A 1 191 ? -56.987 0.043 83.438 1.00 88.81 191 ALA A O 1
ATOM 1542 N N . ALA A 1 192 ? -55.436 0.988 82.113 1.00 87.75 192 ALA A N 1
ATOM 1543 C CA . ALA A 1 192 ? -55.082 2.062 83.036 1.00 87.75 192 ALA A CA 1
ATOM 1544 C C . ALA A 1 192 ? -56.232 3.071 83.206 1.00 87.75 192 ALA A C 1
ATOM 1546 O O . ALA A 1 192 ? -56.589 3.423 84.327 1.00 87.75 192 ALA A O 1
ATOM 1547 N N . TYR A 1 193 ? -56.863 3.491 82.107 1.00 86.06 193 TYR A N 1
ATOM 1548 C CA . TYR A 1 193 ? -57.808 4.613 82.120 1.00 86.06 193 TYR A CA 1
ATOM 1549 C C . TYR A 1 193 ? -59.294 4.223 82.094 1.00 86.06 193 TYR A C 1
ATOM 1551 O O . TYR A 1 193 ? -60.143 5.095 82.261 1.00 86.06 193 TYR A O 1
ATOM 1559 N N . SER A 1 194 ? -59.641 2.940 81.938 1.00 82.44 194 SER A N 1
ATOM 1560 C CA . SER A 1 194 ? -61.044 2.473 82.016 1.00 82.44 194 SER A CA 1
ATOM 1561 C C . SER A 1 194 ? -61.502 2.140 83.443 1.00 82.44 194 SER A C 1
ATOM 1563 O O . SER A 1 194 ? -62.609 1.635 83.633 1.00 82.44 194 SER A O 1
ATOM 1565 N N . THR A 1 195 ? -60.668 2.385 84.459 1.00 76.25 195 THR A N 1
ATOM 1566 C CA . THR A 1 195 ? -61.027 2.136 85.862 1.00 76.25 195 THR A CA 1
ATOM 1567 C C . THR A 1 195 ? -62.057 3.180 86.343 1.00 76.25 195 THR A C 1
ATOM 1569 O O . THR A 1 195 ? -61.916 4.367 86.037 1.00 76.25 195 THR A O 1
ATOM 1572 N N . PRO A 1 196 ? -63.112 2.800 87.093 1.00 71.44 196 PRO A N 1
ATOM 1573 C CA . PRO A 1 196 ? -64.076 3.766 87.623 1.00 71.44 196 PRO A CA 1
ATOM 1574 C C . PRO A 1 196 ? -63.392 4.814 88.514 1.00 71.44 196 PRO A C 1
ATOM 1576 O O . PRO A 1 196 ? -62.732 4.463 89.489 1.00 71.44 196 PRO A O 1
ATOM 1579 N N . GLY A 1 197 ? -63.553 6.099 88.184 1.00 69.44 197 GLY A N 1
ATOM 1580 C CA . GLY A 1 197 ? -62.972 7.224 88.933 1.00 69.44 197 GLY A CA 1
ATOM 1581 C C . GLY A 1 197 ? -61.689 7.826 88.341 1.00 69.44 197 GLY A C 1
ATOM 1582 O O . GLY A 1 197 ? -61.316 8.931 88.732 1.00 69.44 197 GLY A O 1
ATOM 1583 N N . THR A 1 198 ? -61.044 7.178 87.363 1.00 72.50 198 THR A N 1
ATOM 1584 C CA . THR A 1 198 ? -59.932 7.772 86.591 1.00 72.50 198 THR A CA 1
ATOM 1585 C C . THR A 1 198 ? -60.448 8.585 85.401 1.00 72.50 198 THR A C 1
ATOM 1587 O O . THR A 1 198 ? -61.365 8.161 84.700 1.00 72.50 198 THR A O 1
ATOM 1590 N N . LYS A 1 199 ? -59.879 9.779 85.169 1.00 73.94 199 LYS A N 1
ATOM 1591 C CA . LYS A 1 199 ? -60.254 10.646 84.037 1.00 73.94 199 LYS A CA 1
ATOM 1592 C C . LYS A 1 199 ? -59.727 10.057 82.729 1.00 73.94 199 LYS A C 1
ATOM 1594 O O . LYS A 1 199 ? -58.554 9.701 82.657 1.00 73.94 199 LYS A O 1
ATOM 1599 N N . SER A 1 200 ? -60.574 10.001 81.702 1.00 73.19 200 SER A N 1
ATOM 1600 C CA . SER A 1 200 ? -60.156 9.551 80.378 1.00 73.19 200 SER A CA 1
ATOM 1601 C C . SER A 1 200 ? -59.182 10.558 79.742 1.00 73.19 200 SER A C 1
ATOM 1603 O O . SER A 1 200 ? -59.445 11.765 79.788 1.00 73.19 200 SER A O 1
ATOM 1605 N N . PRO A 1 201 ? -58.106 10.089 79.105 1.00 73.50 201 PRO A N 1
ATOM 1606 C CA . PRO A 1 201 ? -57.176 10.922 78.350 1.00 73.50 201 PRO A CA 1
ATOM 1607 C C . PRO A 1 201 ? -57.878 11.648 77.195 1.00 73.50 201 PRO A C 1
ATOM 1609 O O . PRO A 1 201 ? -58.716 11.053 76.521 1.00 73.50 201 PRO A O 1
ATOM 1612 N N . GLN A 1 202 ? -57.556 12.929 76.972 1.00 72.44 202 GLN A N 1
ATOM 1613 C CA . GLN A 1 202 ? -58.164 13.752 75.907 1.00 72.44 202 GLN A CA 1
ATOM 1614 C C . GLN A 1 202 ? -57.245 13.998 74.697 1.00 72.44 202 GLN A C 1
ATOM 1616 O O . GLN A 1 202 ? -57.687 14.582 73.712 1.00 72.44 202 GLN A O 1
ATOM 1621 N N . ALA A 1 203 ? -55.991 13.544 74.755 1.00 80.06 203 ALA A N 1
ATOM 1622 C CA . ALA A 1 203 ? -54.993 13.671 73.696 1.00 80.06 203 ALA A CA 1
ATOM 1623 C C . ALA A 1 203 ? -54.151 12.388 73.594 1.00 80.06 203 ALA A C 1
ATOM 1625 O O . ALA A 1 203 ? -54.336 11.452 74.376 1.00 80.06 203 ALA A O 1
ATOM 1626 N N . GLU A 1 204 ? -53.250 12.341 72.613 1.00 78.62 204 GLU A N 1
ATOM 1627 C CA . GLU A 1 204 ? -52.295 11.247 72.443 1.00 78.62 204 GLU A CA 1
ATOM 1628 C C . GLU A 1 204 ? -51.371 11.160 73.670 1.00 78.62 204 GLU A C 1
ATOM 1630 O O . GLU A 1 204 ? -50.704 12.128 74.019 1.00 78.62 204 GLU A O 1
ATOM 1635 N N . ILE A 1 205 ? -51.399 10.016 74.356 1.00 82.88 205 ILE A N 1
ATOM 1636 C CA . ILE A 1 205 ? -50.704 9.798 75.634 1.00 82.88 205 ILE A CA 1
ATOM 1637 C C . ILE A 1 205 ? -49.310 9.256 75.364 1.00 82.88 205 ILE A C 1
ATOM 1639 O O . ILE A 1 205 ? -49.153 8.309 74.595 1.00 82.88 205 ILE A O 1
ATOM 1643 N N . THR A 1 206 ? -48.302 9.780 76.035 1.00 89.56 206 THR A N 1
ATOM 1644 C CA . THR A 1 206 ? -46.936 9.253 75.961 1.00 89.56 206 THR A CA 1
ATOM 1645 C C . THR A 1 206 ? -46.759 8.005 76.830 1.00 89.56 206 THR A C 1
ATOM 1647 O O . THR A 1 206 ? -47.469 7.805 77.814 1.00 89.56 206 THR A O 1
ATOM 1650 N N . ASP A 1 207 ? -45.801 7.140 76.489 1.00 89.62 207 ASP A N 1
ATOM 1651 C CA . ASP A 1 207 ? -45.554 5.913 77.264 1.00 89.62 207 ASP A CA 1
ATOM 1652 C C . ASP A 1 207 ? -45.191 6.213 78.729 1.00 89.62 207 ASP A C 1
ATOM 1654 O O . ASP A 1 207 ? -45.583 5.465 79.627 1.00 89.62 207 ASP A O 1
ATOM 1658 N N . GLU A 1 208 ? -44.527 7.343 78.978 1.00 91.06 208 GLU A N 1
ATOM 1659 C CA . GLU A 1 208 ? -44.190 7.804 80.326 1.00 91.06 208 GLU A CA 1
ATOM 1660 C C . GLU A 1 208 ? -45.446 8.159 81.135 1.00 91.06 208 GLU A C 1
ATOM 1662 O O . GLU A 1 208 ? -45.622 7.679 82.252 1.00 91.06 208 GLU A O 1
ATOM 1667 N N . GLU A 1 209 ? -46.391 8.898 80.546 1.00 88.19 209 GLU A N 1
ATOM 1668 C CA . GLU A 1 209 ? -47.661 9.241 81.202 1.00 88.19 209 GLU A CA 1
ATOM 1669 C C . GLU A 1 209 ? -48.503 7.993 81.525 1.00 88.19 209 GLU A C 1
ATOM 1671 O O . GLU A 1 209 ? -49.165 7.930 82.567 1.00 88.19 209 GLU A O 1
ATOM 1676 N N . VAL A 1 210 ? -48.465 6.966 80.664 1.00 89.31 210 VAL A N 1
ATOM 1677 C CA . VAL A 1 210 ? -49.118 5.674 80.940 1.00 89.31 210 VAL A CA 1
ATOM 1678 C C . VAL A 1 210 ? -48.462 4.976 82.132 1.00 89.31 210 VAL A C 1
ATOM 1680 O O . VAL A 1 210 ? -49.166 4.432 82.990 1.00 89.31 210 VAL A O 1
ATOM 1683 N N . LEU A 1 211 ? -47.128 4.979 82.202 1.00 89.94 211 LEU A N 1
ATOM 1684 C CA . LEU A 1 211 ? -46.383 4.390 83.315 1.00 89.94 211 LEU A CA 1
ATOM 1685 C C . LEU A 1 211 ? -46.669 5.115 84.632 1.00 89.94 211 LEU A C 1
ATOM 1687 O O . LEU A 1 211 ? -46.948 4.449 85.632 1.00 89.94 211 LEU A O 1
ATOM 1691 N N . GLU A 1 212 ? -46.680 6.448 84.632 1.00 89.69 212 GLU A N 1
ATOM 1692 C CA . GLU A 1 212 ? -47.050 7.257 85.797 1.00 89.69 212 GLU A CA 1
ATOM 1693 C C . GLU A 1 212 ? -48.470 6.930 86.282 1.00 89.69 212 GLU A C 1
ATOM 1695 O O . GLU A 1 212 ? -48.698 6.731 87.479 1.00 89.69 212 GLU A O 1
ATOM 1700 N N . ALA A 1 213 ? -49.433 6.800 85.362 1.00 87.81 213 ALA A N 1
ATOM 1701 C CA . ALA A 1 213 ? -50.803 6.430 85.705 1.00 87.81 213 ALA A CA 1
ATOM 1702 C C . ALA A 1 213 ? -50.892 5.026 86.327 1.00 87.81 213 ALA A C 1
ATOM 1704 O O . ALA A 1 213 ? -51.582 4.841 87.333 1.00 87.81 213 ALA A O 1
ATOM 1705 N N . LEU A 1 214 ? -50.176 4.039 85.776 1.00 89.25 214 LEU A N 1
ATOM 1706 C CA . LEU A 1 214 ? -50.114 2.689 86.346 1.00 89.25 214 LEU A CA 1
ATOM 1707 C C . LEU A 1 214 ? -49.475 2.684 87.739 1.00 89.25 214 LEU A C 1
ATOM 1709 O O . LEU A 1 214 ? -50.014 2.048 88.648 1.00 89.25 214 LEU A O 1
ATOM 1713 N N . GLN A 1 215 ? -48.366 3.403 87.931 1.00 91.12 215 GLN A N 1
ATOM 1714 C CA . GLN A 1 215 ? -47.718 3.537 89.238 1.00 91.12 215 GLN A CA 1
ATOM 1715 C C . GLN A 1 215 ? -48.655 4.179 90.255 1.00 91.12 215 GLN A C 1
ATOM 1717 O O . GLN A 1 215 ? -48.790 3.668 91.365 1.00 91.12 215 GLN A O 1
ATOM 1722 N N . LYS A 1 216 ? -49.370 5.239 89.864 1.00 89.44 216 LYS A N 1
ATOM 1723 C CA . LYS A 1 216 ? -50.372 5.870 90.720 1.00 89.44 216 LYS A CA 1
ATOM 1724 C C . LYS A 1 216 ? -51.469 4.887 91.134 1.00 89.44 216 LYS A C 1
ATOM 1726 O O . LYS A 1 216 ? -51.762 4.792 92.318 1.00 89.44 216 LYS A O 1
ATOM 1731 N N . ILE A 1 217 ? -52.024 4.104 90.202 1.00 88.50 217 ILE A N 1
ATOM 1732 C CA . ILE A 1 217 ? -53.034 3.075 90.520 1.00 88.50 217 ILE A CA 1
ATOM 1733 C C . ILE A 1 217 ? -52.492 2.053 91.531 1.00 88.50 217 ILE A C 1
ATOM 1735 O O . ILE A 1 217 ? -53.224 1.626 92.427 1.00 88.50 217 ILE A O 1
ATOM 1739 N N . ILE A 1 218 ? -51.230 1.637 91.390 1.00 89.00 218 ILE A N 1
ATOM 1740 C CA . ILE A 1 218 ? -50.581 0.699 92.317 1.00 89.00 218 ILE A CA 1
ATOM 1741 C C . ILE A 1 218 ? -50.441 1.332 93.705 1.00 89.00 218 ILE A C 1
ATOM 1743 O O . ILE A 1 218 ? -50.863 0.717 94.685 1.00 89.00 218 ILE A O 1
ATOM 1747 N N . THR A 1 219 ? -49.897 2.546 93.789 1.00 91.56 219 THR A N 1
ATOM 1748 C CA . THR A 1 219 ? -49.721 3.280 95.051 1.00 91.56 219 THR A CA 1
ATOM 1749 C C . THR A 1 219 ? -51.060 3.520 95.742 1.00 91.56 219 THR A C 1
ATOM 1751 O O . THR A 1 219 ? -51.219 3.132 96.896 1.00 91.56 219 THR A O 1
ATOM 1754 N N . ASP A 1 220 ? -52.066 4.016 95.015 1.00 88.56 220 ASP A N 1
ATOM 1755 C CA . ASP A 1 220 ? -53.416 4.240 95.541 1.00 88.56 220 ASP A CA 1
ATOM 1756 C C . ASP A 1 220 ? -53.997 2.934 96.122 1.00 88.56 220 ASP A C 1
ATOM 1758 O O . ASP A 1 220 ? -54.541 2.919 97.229 1.00 88.56 220 ASP A O 1
ATOM 1762 N N . ARG A 1 221 ? -53.851 1.796 95.420 1.00 87.19 221 ARG A N 1
ATOM 1763 C CA . ARG A 1 221 ? -54.299 0.483 95.928 1.00 87.19 221 ARG A CA 1
ATOM 1764 C C . ARG A 1 221 ? -53.563 0.055 97.199 1.00 87.19 221 ARG A C 1
ATOM 1766 O O . ARG A 1 221 ? -54.202 -0.524 98.082 1.00 87.19 221 ARG A O 1
ATOM 1773 N N . LEU A 1 222 ? -52.254 0.292 97.286 1.00 88.75 222 LEU A N 1
ATOM 1774 C CA . LEU 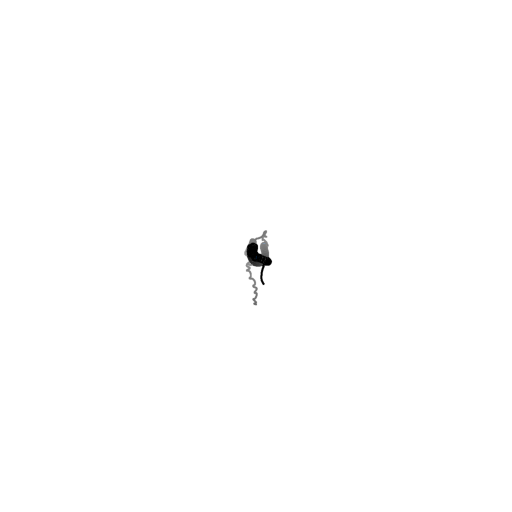A 1 222 ? -51.456 -0.022 98.475 1.00 88.75 222 LEU A CA 1
ATOM 1775 C C . LEU A 1 222 ? -51.907 0.817 99.676 1.00 88.75 222 LEU A C 1
ATOM 1777 O O . LEU A 1 222 ? -52.154 0.260 100.750 1.00 88.75 222 LEU A O 1
ATOM 1781 N N . ASP A 1 223 ? -52.106 2.116 99.470 1.00 89.62 223 ASP A N 1
ATOM 1782 C CA . ASP A 1 223 ? -52.558 3.048 100.503 1.00 89.62 223 ASP A CA 1
ATOM 1783 C C . ASP A 1 223 ? -53.964 2.683 101.006 1.00 89.62 223 ASP A C 1
ATOM 1785 O O . ASP A 1 223 ? -54.196 2.578 102.216 1.00 89.62 223 ASP A O 1
ATOM 1789 N N . PHE A 1 224 ? -54.902 2.382 100.097 1.00 87.50 224 PHE A N 1
ATOM 1790 C CA . PHE A 1 224 ? -56.241 1.904 100.465 1.00 87.50 224 PHE A CA 1
ATOM 1791 C C . PHE A 1 224 ? -56.198 0.592 101.255 1.00 87.50 224 PHE A C 1
ATOM 1793 O O . PHE A 1 224 ? -56.920 0.436 102.244 1.00 87.50 224 PHE A O 1
ATOM 1800 N N . HIS A 1 225 ? -55.350 -0.358 100.857 1.00 87.12 225 HIS A N 1
ATOM 1801 C CA . HIS A 1 225 ? -55.179 -1.610 101.591 1.00 87.12 225 HIS A CA 1
ATOM 1802 C C . HIS A 1 225 ? -54.660 -1.368 103.017 1.00 87.12 225 HIS A C 1
ATOM 1804 O O . HIS A 1 225 ? -55.167 -1.960 103.976 1.00 87.12 225 HIS A O 1
ATOM 1810 N N . GLN A 1 226 ? -53.685 -0.470 103.178 1.00 86.38 226 GLN A N 1
ATOM 1811 C CA . GLN A 1 226 ? -53.164 -0.094 104.489 1.00 86.38 226 GLN A CA 1
ATOM 1812 C C . GLN A 1 226 ? -54.240 0.582 105.350 1.00 86.38 226 GLN A C 1
ATOM 1814 O O . GLN A 1 226 ? -54.370 0.259 106.533 1.00 86.38 226 GLN A O 1
ATOM 1819 N N . MET A 1 227 ? -55.063 1.449 104.757 1.00 88.06 227 MET A N 1
ATOM 1820 C CA . MET A 1 227 ? -56.188 2.097 105.433 1.00 88.06 227 MET A CA 1
ATOM 1821 C C . MET A 1 227 ? -57.225 1.081 105.938 1.00 88.06 227 MET A C 1
ATOM 1823 O O . MET A 1 227 ? -57.657 1.160 107.090 1.00 88.06 227 MET A O 1
ATOM 1827 N N . LEU A 1 228 ? -57.588 0.082 105.125 1.00 85.56 228 LEU A N 1
ATOM 1828 C CA . LEU A 1 228 ? -58.505 -0.993 105.530 1.00 85.56 228 LEU A CA 1
ATOM 1829 C C . LEU A 1 228 ? -57.946 -1.817 106.697 1.00 85.56 228 LEU A C 1
ATOM 1831 O O . LEU A 1 228 ? -58.670 -2.111 107.651 1.00 85.56 228 LEU A O 1
ATOM 1835 N N . LYS A 1 229 ? -56.645 -2.124 106.661 1.00 84.00 229 LYS A N 1
ATOM 1836 C CA . LYS A 1 229 ? -55.944 -2.816 107.749 1.00 84.00 229 LYS A CA 1
ATOM 1837 C C . LYS A 1 229 ? -55.965 -2.002 109.049 1.00 84.00 229 LYS A C 1
ATOM 1839 O O . LYS A 1 229 ? -56.229 -2.563 110.109 1.00 84.00 229 LYS A O 1
ATOM 1844 N N . GLN A 1 230 ? -55.740 -0.687 108.977 1.00 83.31 230 GLN A N 1
ATOM 1845 C CA . GLN A 1 230 ? -55.809 0.214 110.138 1.00 83.31 230 GLN A CA 1
ATOM 1846 C C . GLN A 1 230 ? -57.228 0.326 110.719 1.00 83.31 230 GLN A C 1
ATOM 1848 O O . GLN A 1 230 ? -57.387 0.472 111.927 1.00 83.31 230 GLN A O 1
ATOM 1853 N N . LYS A 1 231 ? -58.268 0.219 109.882 1.00 83.81 231 LYS A N 1
ATOM 1854 C CA . LYS A 1 231 ? -59.682 0.228 110.299 1.00 83.81 231 LYS A CA 1
ATOM 1855 C C . LYS A 1 231 ? -60.196 -1.134 110.794 1.00 83.81 231 LYS A C 1
ATOM 1857 O O . LYS A 1 231 ? -61.390 -1.276 111.034 1.00 83.81 231 LYS A O 1
ATOM 1862 N N . GLY A 1 232 ? -59.316 -2.125 110.968 1.00 75.31 232 GLY A N 1
ATOM 1863 C CA . GLY A 1 232 ? -59.655 -3.439 111.527 1.00 75.31 232 GLY A CA 1
ATOM 1864 C C . GLY A 1 232 ? -60.367 -4.388 110.557 1.00 75.31 232 GLY A C 1
ATOM 1865 O O . GLY A 1 232 ? -60.844 -5.442 110.974 1.00 75.31 232 GLY A O 1
ATOM 1866 N N . VAL A 1 233 ? -60.435 -4.050 109.265 1.00 75.75 233 VAL A N 1
ATOM 1867 C CA . VAL A 1 233 ? -61.015 -4.920 108.235 1.00 75.75 233 VAL A CA 1
ATOM 1868 C C . VAL A 1 233 ? -59.999 -6.007 107.884 1.00 75.75 233 VAL A C 1
ATOM 1870 O O . VAL A 1 233 ? -58.844 -5.719 107.571 1.00 75.75 233 VAL A O 1
ATOM 1873 N N . LYS A 1 234 ? -60.414 -7.277 107.933 1.00 74.38 234 LYS A N 1
ATOM 1874 C CA . LYS A 1 234 ? -59.546 -8.418 107.610 1.00 74.38 234 LYS A CA 1
ATOM 1875 C C . LYS A 1 234 ? -59.268 -8.450 106.101 1.00 74.38 234 LYS A C 1
ATOM 1877 O O . LYS A 1 234 ? -60.098 -8.928 105.335 1.00 74.38 234 LYS A O 1
ATOM 1882 N N . VAL A 1 235 ? -58.110 -7.941 105.680 1.00 75.00 235 VAL A N 1
ATOM 1883 C CA . VAL A 1 235 ? -57.680 -7.911 104.271 1.00 75.00 235 VAL A CA 1
ATOM 1884 C C . VAL A 1 235 ? -56.661 -9.023 103.940 1.00 75.00 235 VAL A C 1
ATOM 1886 O O . VAL A 1 235 ? -55.756 -9.261 104.743 1.00 75.00 235 VAL A O 1
ATOM 1889 N N . PRO A 1 236 ? -56.780 -9.706 102.779 1.00 76.81 236 PRO A N 1
ATOM 1890 C CA . PRO A 1 236 ? -55.819 -10.718 102.314 1.00 76.81 236 PRO A CA 1
ATOM 1891 C C . PRO A 1 236 ? -54.406 -10.156 102.089 1.00 76.81 236 PRO A C 1
ATOM 1893 O O . PRO A 1 236 ? -54.264 -9.033 101.617 1.00 76.81 236 PRO A O 1
ATOM 1896 N N . SER A 1 237 ? -53.357 -10.933 102.380 1.00 67.69 237 SER A N 1
ATOM 1897 C CA . SER A 1 237 ? -51.956 -10.518 102.191 1.00 67.69 237 SER A CA 1
ATOM 1898 C C . SER A 1 237 ? -51.631 -10.228 100.720 1.00 67.69 237 SER A C 1
ATOM 1900 O O . SER A 1 237 ? -51.873 -11.074 99.863 1.00 67.69 237 SER A O 1
ATOM 1902 N N . LEU A 1 238 ? -51.033 -9.065 100.436 1.00 64.69 238 LEU A N 1
ATOM 1903 C CA . LEU A 1 238 ? -50.731 -8.612 99.069 1.00 64.69 238 LEU A CA 1
ATOM 1904 C C . LEU A 1 238 ? -49.505 -9.275 98.411 1.00 64.69 238 LEU A C 1
ATOM 1906 O O . LEU A 1 238 ? -49.232 -9.017 97.243 1.00 64.69 238 LEU A O 1
ATOM 1910 N N . SER A 1 239 ? -48.758 -10.126 99.117 1.00 52.12 239 SER A N 1
ATOM 1911 C CA . SER A 1 239 ? -47.623 -10.852 98.540 1.00 52.12 239 SER A CA 1
ATOM 1912 C C . SER A 1 239 ? -48.098 -12.121 97.827 1.00 52.12 239 SER A C 1
ATOM 1914 O O . SER A 1 239 ? -48.235 -13.175 98.449 1.00 52.12 239 SER A O 1
ATOM 1916 N N . SER A 1 240 ? -48.329 -12.039 96.518 1.00 48.81 240 SER A N 1
ATOM 1917 C CA . SER A 1 240 ? -48.262 -13.215 95.648 1.00 48.81 240 SER A CA 1
ATOM 1918 C C . SER A 1 240 ? -46.864 -13.284 95.038 1.00 48.81 240 SER A C 1
ATOM 1920 O O . SER A 1 240 ? -46.557 -12.565 94.088 1.00 48.81 240 SER A O 1
ATOM 1922 N N . GLU A 1 241 ? -46.007 -14.129 95.604 1.00 39.78 241 GLU A N 1
ATOM 1923 C CA . GLU A 1 241 ? -44.799 -14.603 94.930 1.00 39.78 241 GLU A CA 1
ATOM 1924 C C . GLU A 1 241 ? -45.220 -15.362 93.655 1.00 39.78 241 GLU A C 1
ATOM 1926 O O . GLU A 1 241 ? -46.180 -16.143 93.706 1.00 39.78 241 GLU A O 1
ATOM 1931 N N . PRO A 1 242 ? -44.590 -15.124 92.490 1.00 45.53 242 PRO A N 1
ATOM 1932 C CA . PRO A 1 242 ? -44.953 -15.837 91.275 1.00 45.53 242 PRO A CA 1
ATOM 1933 C C . PRO A 1 242 ? -44.583 -17.317 91.421 1.00 45.53 242 PRO A C 1
ATOM 1935 O O . PRO A 1 242 ? -43.421 -17.664 91.628 1.00 45.53 242 PRO A O 1
ATOM 1938 N N . ALA A 1 243 ? -45.575 -18.201 91.294 1.00 49.06 243 ALA A N 1
ATOM 1939 C CA . ALA A 1 243 ? -45.343 -19.639 91.229 1.00 49.06 243 ALA A CA 1
ATOM 1940 C C . ALA A 1 243 ? -44.407 -19.969 90.045 1.00 49.06 243 ALA A C 1
ATOM 1942 O O . ALA A 1 243 ? -44.625 -19.454 88.942 1.00 49.06 243 ALA A O 1
ATOM 1943 N N . PRO A 1 244 ? -43.379 -20.820 90.230 1.00 53.00 244 PRO A N 1
ATOM 1944 C CA . PRO A 1 244 ? -42.485 -21.193 89.144 1.00 53.00 244 PRO A CA 1
ATOM 1945 C C . PRO A 1 244 ? -43.252 -21.964 88.053 1.00 53.00 244 PRO A C 1
ATOM 1947 O O . PRO A 1 244 ? -44.176 -22.723 88.363 1.00 53.00 244 PRO A O 1
ATOM 1950 N N . PRO A 1 245 ? -42.885 -21.797 86.769 1.00 57.12 245 PRO A N 1
ATOM 1951 C CA . PRO A 1 245 ? -43.573 -22.455 85.666 1.00 57.12 245 PRO A CA 1
ATOM 1952 C C . PRO A 1 245 ? -43.423 -23.987 85.742 1.00 57.12 245 PRO A C 1
ATOM 1954 O O . PRO A 1 245 ? -42.374 -24.489 86.161 1.00 57.12 245 PRO A O 1
ATOM 1957 N N . PRO A 1 246 ? -44.437 -24.760 85.303 1.00 50.25 246 PRO A N 1
ATOM 1958 C CA . PRO A 1 246 ? -44.356 -26.212 85.267 1.00 50.25 246 PRO A CA 1
ATOM 1959 C C . PRO A 1 246 ? -43.277 -26.649 84.270 1.00 50.25 246 PRO A C 1
ATOM 1961 O O . PRO A 1 246 ? -43.348 -26.387 83.069 1.00 50.25 246 PRO A O 1
ATOM 1964 N N . THR A 1 247 ? -42.265 -27.349 84.777 1.00 44.97 247 THR A N 1
ATOM 1965 C CA . THR A 1 247 ? -41.244 -28.001 83.960 1.00 44.97 247 THR A CA 1
ATOM 1966 C C . THR A 1 247 ? -41.865 -29.196 83.238 1.00 44.97 247 THR A C 1
ATOM 1968 O O . THR A 1 247 ? -42.040 -30.279 83.797 1.00 44.97 247 THR A O 1
ATOM 1971 N N . HIS A 1 248 ? -42.182 -29.038 81.953 1.00 49.66 248 HIS A N 1
ATOM 1972 C CA . HIS A 1 248 ? -42.400 -30.193 81.090 1.00 49.66 248 HIS A CA 1
ATOM 1973 C C . HIS A 1 248 ? -41.064 -30.916 80.885 1.00 49.66 248 HIS A C 1
ATOM 1975 O O . HIS A 1 248 ? -40.247 -30.547 80.044 1.00 49.66 248 HIS A O 1
ATOM 1981 N N . LYS A 1 249 ? -40.854 -31.991 81.653 1.00 47.94 249 LYS A N 1
ATOM 1982 C CA . LYS A 1 249 ? -39.874 -33.034 81.341 1.00 47.94 249 LYS A CA 1
ATOM 1983 C C . LYS A 1 249 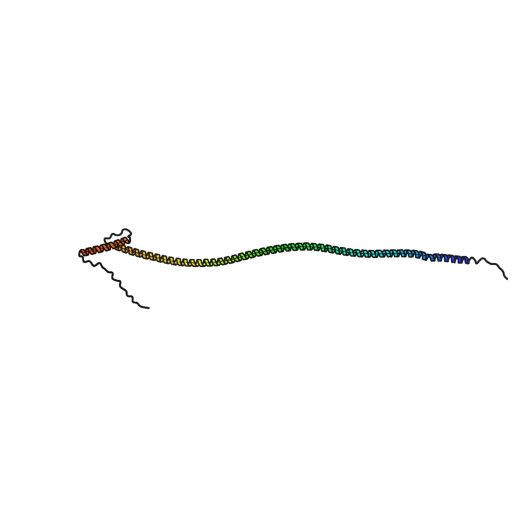? -40.228 -33.652 79.984 1.00 47.94 249 LYS A C 1
ATOM 1985 O O . LYS A 1 249 ? -41.062 -34.555 79.921 1.00 47.94 249 LYS A O 1
ATOM 1990 N N . LYS A 1 250 ? -39.574 -33.222 78.899 1.00 43.81 250 LYS A N 1
ATOM 1991 C CA . LYS A 1 250 ? -39.487 -34.039 77.682 1.00 43.81 250 LYS A CA 1
ATOM 1992 C C . LYS A 1 250 ? -38.235 -34.907 77.759 1.00 43.81 250 LYS A C 1
ATOM 1994 O O . LYS A 1 250 ? -37.104 -34.452 77.649 1.00 43.81 250 LYS A O 1
ATOM 1999 N N . LYS A 1 251 ? -38.532 -36.172 78.029 1.00 43.19 251 LYS A N 1
ATOM 2000 C CA . LYS A 1 251 ? -37.714 -37.379 77.995 1.00 43.19 251 LYS A CA 1
ATOM 2001 C C . LYS A 1 251 ? -36.733 -37.366 76.814 1.00 43.19 251 LYS A C 1
ATOM 2003 O O . LYS A 1 251 ? -37.153 -37.203 75.670 1.00 43.19 251 LYS A O 1
ATOM 2008 N N . GLY A 1 252 ? -35.452 -37.583 77.109 1.00 43.75 252 GLY A N 1
ATOM 2009 C CA . GLY A 1 252 ? -34.476 -38.000 76.112 1.00 43.75 252 GLY A CA 1
ATOM 2010 C C . GLY A 1 252 ? -34.886 -39.337 75.496 1.00 43.75 252 GLY A C 1
ATOM 2011 O O . GLY A 1 252 ? -35.326 -40.253 76.194 1.00 43.75 252 GLY A O 1
ATOM 2012 N N . GLY A 1 253 ? -34.745 -39.423 74.181 1.00 40.78 253 GLY A N 1
ATOM 2013 C CA . GLY A 1 253 ? -34.802 -40.649 73.405 1.00 40.78 253 GLY A CA 1
ATOM 2014 C C . GLY A 1 253 ? -33.820 -40.480 72.261 1.00 40.78 253 GLY A C 1
ATOM 2015 O O . GLY A 1 253 ? -34.054 -39.664 71.377 1.00 40.78 253 GLY A O 1
ATOM 2016 N N . GLY A 1 254 ? -32.693 -41.182 72.347 1.00 43.59 254 GLY A N 1
ATOM 2017 C CA . GLY A 1 254 ? -31.707 -41.225 71.282 1.00 43.59 254 GLY A CA 1
ATOM 2018 C C . GLY A 1 254 ? -32.226 -41.993 70.072 1.00 43.59 254 GLY A C 1
ATOM 2019 O O . GLY A 1 254 ? -32.786 -43.079 70.218 1.00 43.59 254 GLY A O 1
ATOM 2020 N N . LYS A 1 255 ? -32.017 -41.421 68.893 1.00 39.88 255 LYS A N 1
ATOM 2021 C CA . LYS A 1 255 ? -31.207 -41.955 67.793 1.00 39.88 255 LYS A CA 1
ATOM 2022 C C . LYS A 1 255 ? -31.100 -40.880 66.722 1.00 39.88 255 LYS A C 1
ATOM 2024 O O . LYS A 1 255 ? -32.124 -40.204 66.490 1.00 39.88 255 LYS A O 1
#

Secondary structure (DSSP, 8-state):
-------SSSHHHHHHHHHHHHHHHHHHHHHHHHHHHHHHHHHHHHHHHHHHHHHHHHHHHHHHHHHHHHHHHHHHHHHHHHHHHHHHHHHHHHHHHHHHHHHHHHHHHHHHHHHHHHHHHHHHHHHHHHHHHHHHHHHHHHHHHHHHHHHHHHHHHHHHHHHHHHHHHHHHHHHHHHHHHHHHHHHHHHHHHSSTTSPPP-SPPPHHHHHHHHHHHHHHHHHHHHHHHHTT--PPP---PPPPPP---------

Radius of gyration: 95.55 Å; chains: 1; bounding box: 165×56×277 Å

InterPro domains:
  IPR052642 Coiled-coil and Forkhead-associated domain-containing protein [PTHR18853] (38-250)
  IPR060375 CCDC27/FHAD1, coiled-coil [PF28447] (38-240)

pLDDT: mean 83.78, std 20.03, range [34.66, 98.81]

Organism: Pseudonaja textilis (NCBI:txid8673)

Foldseek 3Di:
DDDDDDDDPPPVVVVVVVVVVVVVVVVVVVVVCVCVVVVVVVVVVVVVVVVVVVVVVVVVVVVVVVVVVVVVVVVVVVVVVVVVVVVVVVVVVVVVVVVVVVVVVVVVVVVVVVVVVVVVVVVVVVVVVVVVVVVVVVVVVVVVVVVVVVVVVVVVVVVVVVVVVVVVVVVVVVVVVVVVVVVVVVVLLCVLQVDPPHDRDPDDDDPVNSVVSVVVVVVVVVVVQVVCVVVVHDDDDPDDDDDDDDDDPDDDDDD